Protein AF-A0A7C0YHV3-F1 (afdb_monomer)

Mean predicted aligned error: 10.86 Å

pLDDT: mean 88.53, std 10.16, range [34.72, 97.56]

Solvent-accessible surface area (backbone atoms only — not comparable to full-atom values): 12887 Å² total; per-residue (Å²): 135,84,81,81,89,65,82,79,77,52,73,70,55,52,55,50,52,51,56,50,48,53,54,56,58,72,73,52,84,84,62,67,64,57,54,58,52,48,51,55,52,48,54,53,48,54,51,52,49,52,52,48,52,54,50,54,52,52,50,53,54,50,52,52,50,50,52,55,49,51,56,52,49,51,52,52,50,50,55,50,48,54,54,40,32,54,37,21,24,52,40,33,20,64,57,64,74,37,50,46,36,44,67,41,63,76,33,82,90,43,68,90,80,34,55,77,45,54,36,38,16,55,71,96,55,68,78,40,50,50,87,77,48,54,70,33,58,35,47,51,52,52,50,20,46,54,52,18,44,36,77,77,56,68,50,71,65,47,79,40,75,48,74,58,71,58,43,54,75,73,49,33,47,42,50,30,52,50,50,54,60,51,44,79,77,23,47,75,48,76,47,73,91,51,65,64,48,57,72,62,41,60,62,49,74,49,80,46,67,91,46,96,94,45,81,44,82,45,80,48,72,67,66,79,134

Nearest PDB structures (foldseek):
  5h67-assembly1_B  TM=9.091E-01  e=3.144E-21  Bacillus subtilis subsp. subtilis str. 168
  5h68-assembly1_B  TM=9.563E-01  e=2.087E-17  Geobacillus stearothermophilus 10
  1xew-assembly1_Y  TM=9.449E-01  e=3.136E-15  Pyrococcus furiosus
  5xei-assembly1_A  TM=7.931E-01  e=1.652E-15  Pyrococcus yayanosii CH1
  5xns-assembly1_A  TM=7.468E-01  e=7.743E-16  Pyrococcus furiosus DSM 3638

Structure (mmCIF, N/CA/C/O backbone):
data_AF-A0A7C0YHV3-F1
#
_entry.id   AF-A0A7C0YHV3-F1
#
loop_
_atom_site.group_PDB
_atom_site.id
_atom_site.type_symbol
_atom_site.label_atom_id
_atom_site.label_alt_id
_atom_site.label_comp_id
_atom_site.label_asym_id
_atom_site.label_entity_id
_atom_site.label_seq_id
_atom_site.pdbx_PDB_ins_code
_atom_site.Cartn_x
_atom_site.Cartn_y
_atom_site.Cartn_z
_atom_site.occupancy
_atom_site.B_iso_or_equiv
_atom_site.auth_seq_id
_atom_site.auth_comp_id
_atom_site.auth_asym_id
_atom_site.auth_atom_id
_atom_site.pdbx_PDB_model_num
ATOM 1 N N . ILE A 1 1 ? -71.951 25.668 68.969 1.00 44.03 1 ILE A N 1
ATOM 2 C CA . ILE A 1 1 ? -71.239 25.618 70.263 1.00 44.03 1 ILE A CA 1
ATOM 3 C C . ILE A 1 1 ? -71.476 24.214 70.780 1.00 44.03 1 ILE A C 1
ATOM 5 O O . ILE A 1 1 ? -72.470 23.992 71.453 1.00 44.03 1 ILE A O 1
ATOM 9 N N . ASP A 1 2 ? -70.652 23.264 70.340 1.00 46.22 2 ASP A N 1
ATOM 10 C CA . ASP A 1 2 ? -70.564 21.974 71.022 1.00 46.22 2 ASP A CA 1
ATOM 11 C C . ASP A 1 2 ? -69.625 22.202 72.203 1.00 46.22 2 ASP A C 1
ATOM 13 O O . ASP A 1 2 ? -68.444 22.496 72.016 1.00 46.22 2 ASP A O 1
ATOM 17 N N . GLN A 1 3 ? -70.185 22.198 73.412 1.00 49.81 3 GLN A N 1
ATOM 18 C CA . GLN A 1 3 ? -69.404 22.182 74.642 1.00 49.81 3 GLN A CA 1
ATOM 19 C C . GLN A 1 3 ? -68.726 20.817 74.734 1.00 49.81 3 GLN A C 1
ATOM 21 O O . GLN A 1 3 ? -69.383 19.789 74.879 1.00 49.81 3 GLN A O 1
ATOM 26 N N . PHE A 1 4 ? -67.406 20.822 74.590 1.00 55.84 4 PHE A N 1
ATOM 27 C CA . PHE A 1 4 ? -66.558 19.671 74.847 1.00 55.84 4 PHE A CA 1
ATOM 28 C C . PHE A 1 4 ? -66.524 19.456 76.368 1.00 55.84 4 PHE A C 1
ATOM 30 O O . PHE A 1 4 ? -65.952 20.270 77.085 1.00 55.84 4 PHE A O 1
ATOM 37 N N . ASP A 1 5 ? -67.183 18.404 76.852 1.00 54.91 5 ASP A N 1
ATOM 38 C CA . ASP A 1 5 ? -67.366 18.096 78.283 1.00 54.91 5 ASP A CA 1
ATOM 39 C C . ASP A 1 5 ? -66.343 17.033 78.744 1.00 54.91 5 ASP A C 1
ATOM 41 O O . ASP A 1 5 ? -66.679 15.958 79.243 1.00 54.91 5 ASP A O 1
ATOM 45 N N . GLY A 1 6 ? -65.063 17.288 78.451 1.00 63.22 6 GLY A N 1
ATOM 46 C CA . GLY A 1 6 ? -63.929 16.484 78.920 1.00 63.22 6 GLY A CA 1
ATOM 47 C C . GLY A 1 6 ? -63.332 17.064 80.209 1.00 63.22 6 GLY A C 1
ATOM 48 O O . GLY A 1 6 ? -63.540 18.247 80.475 1.00 63.22 6 GLY A O 1
ATOM 49 N N . PRO A 1 7 ? -62.597 16.271 81.017 1.00 66.31 7 PRO A N 1
ATOM 50 C CA . PRO A 1 7 ? -61.938 16.788 82.217 1.00 66.31 7 PRO A CA 1
ATOM 51 C C . PRO A 1 7 ? -61.029 17.970 81.856 1.00 66.31 7 PRO A C 1
ATOM 53 O O . PRO A 1 7 ? -60.340 17.917 80.834 1.00 66.31 7 PRO A O 1
ATOM 56 N N . GLU A 1 8 ? -61.047 19.029 82.675 1.00 63.97 8 GLU A N 1
ATOM 57 C CA . GLU A 1 8 ? -60.121 20.152 82.506 1.00 63.97 8 GLU A CA 1
ATOM 58 C C . GLU A 1 8 ? -58.684 19.609 82.474 1.00 63.97 8 GLU A C 1
ATOM 60 O O . GLU A 1 8 ? -58.339 18.768 83.314 1.00 63.97 8 GLU A O 1
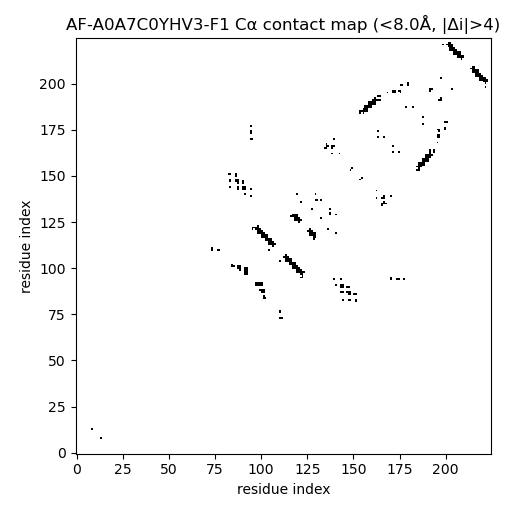ATOM 65 N N . PRO A 1 9 ? -57.864 20.026 81.492 1.00 68.62 9 PRO A N 1
ATOM 66 C CA . PRO A 1 9 ? -56.504 19.531 81.365 1.00 68.62 9 PRO A CA 1
ATOM 67 C C . PRO A 1 9 ? -55.737 19.824 82.654 1.00 68.62 9 PRO A C 1
ATOM 69 O O . PRO A 1 9 ? -55.816 20.921 83.209 1.00 68.62 9 PRO A O 1
ATOM 72 N N . SER A 1 10 ? -55.006 18.827 83.139 1.00 74.19 10 SER A N 1
ATOM 73 C CA . SER A 1 10 ? -54.151 18.978 84.314 1.00 74.19 10 SER A CA 1
ATOM 74 C C . SER A 1 10 ? -53.038 20.000 84.048 1.00 74.19 10 SER A C 1
ATOM 76 O O . SER A 1 10 ? -52.607 20.172 82.907 1.00 74.19 10 SER A O 1
ATOM 78 N N . GLU A 1 11 ? -52.536 20.673 85.090 1.00 74.12 11 GLU A N 1
ATOM 79 C CA . GLU A 1 11 ? -51.454 21.668 84.952 1.00 74.12 11 GLU A CA 1
ATOM 80 C C . GLU A 1 11 ? -50.231 21.101 84.202 1.00 74.12 11 GLU A C 1
ATOM 82 O O . GLU A 1 11 ? -49.654 21.783 83.358 1.00 74.12 11 GLU A O 1
ATOM 87 N N . GLU A 1 12 ? -49.900 19.820 84.409 1.00 77.12 12 GLU A N 1
ATOM 88 C CA . GLU A 1 12 ? -48.815 19.128 83.694 1.00 77.12 12 GLU A CA 1
ATOM 89 C C . GLU A 1 12 ? -49.077 18.951 82.186 1.00 77.12 12 GLU A C 1
ATOM 91 O O . GLU A 1 12 ? -48.138 18.882 81.386 1.00 77.12 12 GLU A O 1
ATOM 96 N N . GLU A 1 13 ? -50.341 18.826 81.772 1.00 78.31 13 GLU A N 1
ATOM 97 C CA . GLU A 1 13 ? -50.720 18.729 80.359 1.00 78.31 13 GLU A CA 1
ATOM 98 C C . GLU A 1 13 ? -50.622 20.091 79.672 1.00 78.31 13 GLU A C 1
ATOM 100 O O . GLU A 1 13 ? -50.170 20.161 78.529 1.00 78.31 13 GLU A O 1
ATOM 105 N N . ILE A 1 14 ? -50.957 21.170 80.384 1.00 80.12 14 ILE A N 1
ATOM 106 C CA . ILE A 1 14 ? -50.819 22.548 79.896 1.00 80.12 14 ILE A CA 1
ATOM 107 C C . ILE A 1 14 ? -49.336 22.889 79.696 1.00 80.12 14 ILE A C 1
ATOM 109 O O . ILE A 1 14 ? -48.949 23.327 78.614 1.00 80.12 14 ILE A O 1
ATOM 113 N N . GLU A 1 15 ? -48.483 22.577 80.676 1.00 82.44 15 GLU A N 1
ATOM 114 C CA . GLU A 1 15 ? -47.032 22.814 80.600 1.00 82.44 15 GLU A CA 1
ATOM 115 C C . GLU A 1 15 ? -46.371 22.015 79.457 1.00 82.44 15 GLU A C 1
ATOM 117 O O . GLU A 1 15 ? -45.484 22.495 78.740 1.00 82.44 15 GLU A O 1
ATOM 122 N N . LYS A 1 16 ? -46.840 20.782 79.214 1.00 82.19 16 LYS A N 1
ATOM 123 C CA . LYS A 1 16 ? -46.407 19.982 78.057 1.00 82.19 16 LYS A CA 1
ATOM 124 C C . LYS A 1 16 ? -46.834 20.604 76.733 1.00 82.19 16 LYS A C 1
ATOM 126 O O . LYS A 1 16 ? -46.032 20.608 75.802 1.00 82.19 16 LYS A O 1
ATOM 131 N N . ILE A 1 17 ? -48.057 21.117 76.629 1.00 83.88 17 ILE A N 1
ATOM 132 C CA . ILE A 1 17 ? -48.552 21.771 75.410 1.00 83.88 17 ILE A CA 1
ATOM 133 C C . ILE A 1 17 ? -47.765 23.052 75.119 1.00 83.88 17 ILE A C 1
ATOM 135 O O . ILE A 1 17 ? -47.403 23.288 73.964 1.00 83.88 17 ILE A O 1
ATOM 139 N N . GLU A 1 18 ? -47.450 23.841 76.147 1.00 84.12 18 GLU A N 1
ATOM 140 C CA . GLU A 1 18 ? -46.635 25.052 76.011 1.00 84.12 18 GLU A CA 1
ATOM 141 C C . GLU A 1 18 ? -45.206 24.712 75.577 1.00 84.12 18 GLU A C 1
ATOM 143 O O . GLU A 1 18 ? -44.741 25.212 74.554 1.00 84.12 18 GLU A O 1
ATOM 148 N N . SER A 1 19 ? -44.544 23.761 76.245 1.00 85.25 19 SER A N 1
ATOM 149 C CA . SER A 1 19 ? -43.182 23.350 75.865 1.00 85.25 19 SER A CA 1
ATOM 150 C C . SER A 1 19 ? -43.096 22.740 74.456 1.00 85.25 19 SER A C 1
ATOM 152 O O . SER A 1 19 ? -42.099 22.920 73.750 1.00 85.25 19 SER A O 1
ATOM 154 N N . LEU A 1 20 ? -44.134 22.018 74.016 1.00 83.81 20 LEU A N 1
ATOM 155 C CA . LEU A 1 20 ? -44.229 21.497 72.652 1.00 83.81 20 LEU A CA 1
ATOM 156 C C . LEU A 1 20 ? -44.494 22.616 71.639 1.00 83.81 20 LEU A C 1
ATOM 158 O O . LEU A 1 20 ? -43.896 22.592 70.563 1.00 83.81 20 LEU A O 1
ATOM 162 N N . SER A 1 21 ? -45.327 23.601 71.982 1.00 82.06 21 SER A N 1
ATOM 163 C CA . SER A 1 21 ? -45.581 24.774 71.137 1.00 82.06 21 SER A CA 1
ATOM 164 C C . SER A 1 21 ? -44.323 25.620 70.956 1.00 82.06 21 SER A C 1
ATOM 166 O O . SER A 1 21 ? -43.987 25.957 69.823 1.00 82.06 21 SER A O 1
ATOM 168 N N . ASP A 1 22 ? -43.566 25.864 72.026 1.00 83.69 22 ASP A N 1
ATOM 169 C CA . ASP A 1 22 ? -42.298 26.596 71.969 1.00 83.69 22 ASP A CA 1
ATOM 170 C C . ASP A 1 22 ? -41.258 25.857 71.119 1.00 83.69 22 ASP A C 1
ATOM 172 O O . ASP A 1 22 ? -40.560 26.462 70.300 1.00 83.69 22 ASP A O 1
ATOM 176 N N . ARG A 1 23 ? -41.181 24.523 71.245 1.00 81.25 23 ARG A N 1
ATOM 177 C CA . ARG A 1 23 ? -40.322 23.696 70.381 1.00 81.25 23 ARG A CA 1
ATOM 178 C C . ARG A 1 23 ? -40.732 23.798 68.916 1.00 81.25 23 ARG A C 1
ATOM 180 O O . ARG A 1 23 ? -39.848 23.945 68.076 1.00 81.25 23 ARG A O 1
ATOM 187 N N . ILE A 1 24 ? -42.028 23.764 68.601 1.00 78.69 24 ILE A N 1
ATOM 188 C CA . ILE A 1 24 ? -42.530 23.955 67.230 1.00 78.69 24 ILE A CA 1
ATOM 189 C C . ILE A 1 24 ? -42.174 25.355 66.718 1.00 78.69 24 ILE A C 1
ATOM 191 O O . ILE A 1 24 ? -41.711 25.497 65.590 1.00 78.69 24 ILE A O 1
ATOM 195 N N . GLN A 1 25 ? -42.313 26.381 67.553 1.00 76.19 25 GLN A N 1
ATOM 196 C CA . GLN A 1 25 ? -42.014 27.759 67.176 1.00 76.19 25 GLN A CA 1
ATOM 197 C C . GLN A 1 25 ? -40.507 27.984 66.951 1.00 76.19 25 GLN A C 1
ATOM 199 O O . GLN A 1 25 ? -40.124 28.724 66.044 1.00 76.19 25 GLN A O 1
ATOM 204 N N . SER A 1 26 ? -39.646 27.284 67.702 1.00 79.31 26 SER A N 1
ATOM 205 C CA . SER A 1 26 ? -38.183 27.322 67.534 1.00 79.31 26 SER A CA 1
ATOM 206 C C . SER A 1 26 ? -37.666 26.718 66.220 1.00 79.31 26 SER A C 1
ATOM 208 O O . SER A 1 26 ? -36.548 27.028 65.815 1.00 79.31 26 SER A O 1
ATOM 210 N N . ILE A 1 27 ? -38.469 25.890 65.536 1.00 76.19 27 ILE A N 1
ATOM 211 C CA . ILE A 1 27 ? -38.130 25.321 64.216 1.00 76.19 27 ILE A CA 1
ATOM 212 C C . ILE A 1 27 ? -38.198 26.403 63.119 1.00 76.19 27 ILE A C 1
ATOM 214 O O . ILE A 1 27 ? -37.570 26.261 62.070 1.00 76.19 27 ILE A O 1
ATOM 218 N N . GLY A 1 28 ? -38.879 27.522 63.388 1.00 69.19 28 GLY A N 1
ATOM 219 C CA . GLY A 1 28 ? -39.064 28.618 62.442 1.00 69.19 28 GLY A CA 1
ATOM 220 C C . GLY A 1 28 ? -40.235 28.381 61.478 1.00 69.19 28 GLY A C 1
ATOM 221 O O . GLY A 1 28 ? -40.837 27.305 61.466 1.00 69.19 28 GLY A O 1
ATOM 222 N N . PRO A 1 29 ? -40.621 29.401 60.690 1.00 67.75 29 PRO A N 1
ATOM 223 C CA . PRO A 1 29 ? -41.730 29.287 59.751 1.00 67.75 29 PRO A CA 1
ATOM 224 C C . PRO A 1 29 ? -41.427 28.229 58.684 1.00 67.75 29 PRO A C 1
ATOM 226 O O . PRO A 1 29 ? -40.338 28.206 58.112 1.00 67.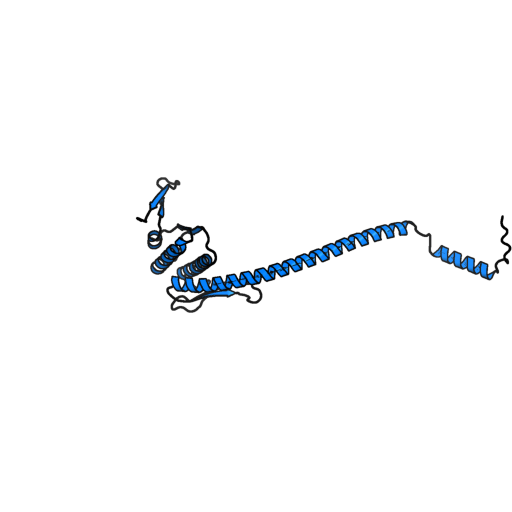75 29 PRO A O 1
ATOM 229 N N . VAL A 1 30 ? -42.408 27.369 58.400 1.00 66.06 30 VAL A N 1
ATOM 230 C CA . VAL A 1 30 ? -42.331 26.407 57.294 1.00 66.06 30 VAL A CA 1
ATOM 231 C C . VAL A 1 30 ? -42.229 27.201 55.996 1.00 66.06 30 VAL A C 1
ATOM 233 O O . VAL A 1 30 ? -43.196 27.842 55.581 1.00 66.06 30 VAL A O 1
ATOM 236 N N . ASN A 1 31 ? -41.050 27.193 55.376 1.00 69.19 31 ASN A N 1
ATOM 237 C CA . ASN A 1 31 ? -40.860 27.840 54.090 1.00 69.19 31 ASN A CA 1
ATOM 238 C C . ASN A 1 31 ? -41.455 26.951 52.992 1.00 69.19 31 ASN A C 1
ATOM 240 O O . ASN A 1 31 ? -40.830 25.993 52.542 1.00 69.19 31 ASN A O 1
ATOM 244 N N . LEU A 1 32 ? -42.691 27.252 52.599 1.00 70.06 32 LEU A N 1
ATOM 245 C CA . LEU A 1 32 ? -43.398 26.511 51.556 1.00 70.06 32 LEU A CA 1
ATOM 246 C C . LEU A 1 32 ? -42.704 26.640 50.186 1.00 70.06 32 LEU A C 1
ATOM 248 O O . LEU A 1 32 ? -42.779 25.695 49.409 1.00 70.06 32 LEU A O 1
ATOM 252 N N . GLU A 1 33 ? -41.941 27.715 49.932 1.00 73.25 33 GLU A N 1
ATOM 253 C CA . GLU A 1 33 ? -41.128 27.860 48.707 1.00 73.25 33 GLU A CA 1
ATOM 254 C C . GLU A 1 33 ? -40.025 26.794 48.617 1.00 73.25 33 GLU A C 1
ATOM 256 O O . GLU A 1 33 ? -39.631 26.398 47.527 1.00 73.25 33 GLU A O 1
ATOM 261 N N . THR A 1 34 ? -39.554 26.258 49.749 1.00 75.00 34 THR A N 1
ATOM 262 C CA . THR A 1 34 ? -38.521 25.208 49.769 1.00 75.00 34 THR A CA 1
ATOM 263 C C . THR A 1 34 ? -39.028 23.875 49.209 1.00 75.00 34 THR A C 1
ATOM 265 O O . THR A 1 34 ? -38.229 23.070 48.730 1.00 75.00 34 THR A O 1
ATOM 268 N N . ILE A 1 35 ? -40.342 23.624 49.245 1.00 81.31 35 ILE A N 1
ATOM 269 C CA . ILE A 1 35 ? -40.940 22.429 48.631 1.00 81.31 35 ILE A CA 1
ATOM 270 C C . ILE A 1 35 ? -40.909 22.569 47.106 1.00 81.31 35 ILE A C 1
ATOM 272 O O . ILE A 1 35 ? -40.428 21.662 46.429 1.00 81.31 35 ILE A O 1
ATOM 276 N N . ASP A 1 36 ? -41.314 23.729 46.585 1.00 82.00 36 ASP A N 1
ATOM 277 C CA . ASP A 1 36 ? -41.282 24.027 45.148 1.00 82.00 36 ASP A CA 1
ATOM 278 C C . ASP A 1 36 ? -39.836 24.047 44.607 1.00 82.00 36 ASP A C 1
ATOM 280 O O . ASP A 1 36 ? -39.545 23.502 43.540 1.00 82.00 36 ASP A O 1
ATOM 284 N N . GLU A 1 37 ? -38.889 24.613 45.367 1.00 83.44 37 GLU A N 1
ATOM 285 C CA . GLU A 1 37 ? -37.457 24.576 45.040 1.00 83.44 37 GLU A CA 1
ATOM 286 C C . GLU A 1 37 ? -36.902 23.146 45.014 1.00 83.44 37 GLU A C 1
ATOM 288 O O . GLU A 1 37 ? -36.108 22.806 44.131 1.00 83.44 37 GLU A O 1
ATOM 293 N N . TYR A 1 38 ? -37.313 22.296 45.963 1.00 89.19 38 TYR A N 1
ATOM 294 C CA . TYR A 1 38 ? -36.919 20.890 45.991 1.00 89.19 38 TYR A CA 1
ATOM 295 C C . TYR A 1 38 ? -37.462 20.132 44.778 1.00 89.19 38 TYR A C 1
ATOM 297 O O . TYR A 1 38 ? -36.709 19.381 44.156 1.00 89.19 38 TYR A O 1
ATOM 305 N N . GLU A 1 39 ? -38.730 2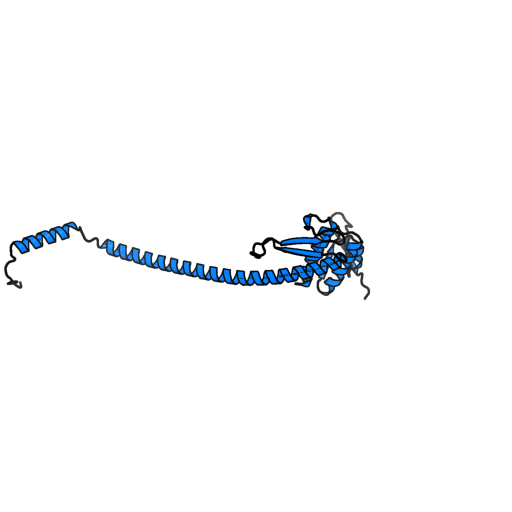0.340 44.415 1.00 88.75 39 GLU A N 1
ATOM 306 C CA . GLU A 1 39 ? -39.328 19.723 43.228 1.00 88.75 39 GLU A CA 1
ATOM 307 C C . GLU A 1 39 ? -38.595 20.149 41.949 1.00 88.75 39 GLU A C 1
ATOM 309 O O . GLU A 1 39 ? -38.173 19.287 41.175 1.00 88.75 39 GLU A O 1
ATOM 314 N N . GLY A 1 40 ? -38.314 21.445 41.776 1.00 89.69 40 GLY A N 1
ATOM 315 C CA . GLY A 1 40 ? -37.555 21.940 40.623 1.00 89.69 40 GLY A CA 1
ATOM 316 C C . GLY A 1 40 ? -36.109 21.424 40.572 1.00 89.69 40 GLY A C 1
ATOM 317 O O . GLY A 1 40 ? -35.589 21.088 39.502 1.00 89.69 40 GLY A O 1
ATOM 318 N N . LEU A 1 41 ? -35.441 21.313 41.726 1.00 93.00 41 LEU A N 1
ATOM 319 C CA . LEU A 1 41 ? -34.098 20.735 41.805 1.00 93.00 41 LEU A CA 1
ATOM 320 C C . LEU A 1 41 ? -34.112 19.237 41.477 1.00 93.00 41 LEU A C 1
ATOM 322 O O . LEU A 1 41 ? -33.214 18.757 40.781 1.00 93.00 41 LEU A O 1
ATOM 326 N N . LYS A 1 42 ? -35.129 18.512 41.951 1.00 95.00 42 LYS A N 1
ATOM 327 C CA . LYS A 1 42 ? -35.321 17.088 41.685 1.00 95.00 42 LYS A CA 1
ATOM 328 C C . LYS A 1 42 ? -35.566 16.829 40.199 1.00 95.00 42 LYS A C 1
ATOM 330 O O . LYS A 1 42 ? -34.878 15.982 39.640 1.00 95.00 42 LYS A O 1
ATOM 335 N N . GLU A 1 43 ? -36.444 17.587 39.541 1.00 94.19 43 GLU A N 1
ATOM 336 C CA . GLU A 1 43 ? -36.666 17.465 38.091 1.00 94.19 43 GLU A CA 1
ATOM 337 C C . GLU A 1 43 ? -35.374 17.694 37.299 1.00 94.19 43 GLU A C 1
ATOM 339 O O . GLU A 1 43 ? -35.026 16.920 36.404 1.00 94.19 43 GLU A O 1
ATOM 344 N N . ARG A 1 44 ? -34.607 18.733 37.656 1.00 95.25 44 ARG A N 1
ATOM 345 C CA . ARG A 1 44 ? -33.320 19.012 37.008 1.00 95.25 44 ARG A CA 1
ATOM 346 C C . ARG A 1 44 ? -32.304 17.896 37.249 1.00 95.25 44 ARG A C 1
ATOM 348 O O . ARG A 1 44 ? -31.542 17.568 36.339 1.00 95.25 44 ARG A O 1
ATOM 355 N N . TYR A 1 45 ? -32.274 17.335 38.455 1.00 96.06 45 TYR A N 1
ATOM 356 C CA . TYR A 1 45 ? -31.416 16.204 38.796 1.00 96.06 45 TYR A CA 1
ATOM 357 C C . TYR A 1 45 ? -31.784 14.958 37.984 1.00 96.06 45 TYR A C 1
ATOM 359 O O . TYR A 1 45 ? -30.900 14.349 37.384 1.00 96.06 45 TYR A O 1
ATOM 367 N N . GLU A 1 46 ? -33.069 14.611 37.907 1.00 96.00 46 GLU A N 1
ATOM 368 C CA . GLU A 1 46 ? -33.561 13.466 37.133 1.00 96.00 46 GLU A CA 1
ATOM 369 C C . GLU A 1 46 ? -33.252 13.631 35.638 1.00 96.00 46 GLU A C 1
ATOM 371 O O . GLU A 1 46 ? -32.726 12.712 35.012 1.00 96.00 46 GLU A O 1
ATOM 376 N N . PHE A 1 47 ? -33.465 14.829 35.083 1.00 95.94 47 PHE A N 1
ATOM 377 C CA . PHE A 1 47 ? -33.127 15.138 33.692 1.00 95.94 47 PHE A CA 1
ATOM 378 C C . PHE A 1 47 ? -31.627 14.994 33.395 1.00 95.94 47 PHE A C 1
ATOM 380 O O . PHE A 1 47 ? -31.245 14.357 32.413 1.00 95.94 47 PHE A O 1
ATOM 387 N N . LEU A 1 48 ? -30.761 15.581 34.231 1.00 96.44 48 LEU A N 1
ATOM 388 C CA . LEU A 1 48 ? -29.310 15.503 34.037 1.00 96.44 48 LEU A CA 1
ATOM 389 C C . LEU A 1 48 ? -28.781 14.079 34.229 1.00 96.44 48 LEU A C 1
ATOM 391 O O . LEU A 1 48 ? -27.877 13.676 33.501 1.00 96.44 48 LEU A O 1
ATOM 395 N N . THR A 1 49 ? -29.352 13.322 35.166 1.00 96.69 49 THR A N 1
ATOM 396 C CA . THR A 1 49 ? -28.994 11.915 35.395 1.00 96.69 49 THR A CA 1
ATOM 397 C C . THR A 1 49 ? -29.358 11.070 34.178 1.00 96.69 49 THR A C 1
ATOM 399 O O . THR A 1 49 ? -28.511 10.333 33.685 1.00 96.69 49 THR A O 1
ATOM 402 N N . ALA A 1 50 ? -30.557 11.251 33.612 1.00 96.50 50 ALA A N 1
ATOM 403 C CA . ALA A 1 50 ? -30.955 10.563 32.386 1.00 96.50 50 ALA A CA 1
ATOM 404 C C . ALA A 1 50 ? -30.025 10.899 31.205 1.00 96.50 50 ALA A C 1
ATOM 406 O O . ALA A 1 50 ? -29.566 10.000 30.503 1.00 96.50 50 ALA A O 1
ATOM 407 N N . GLN A 1 51 ? -29.668 12.178 31.017 1.00 96.25 51 GLN A N 1
ATOM 408 C CA . GLN A 1 51 ? -28.703 12.559 29.976 1.00 96.25 51 GLN A CA 1
ATOM 409 C C . GLN A 1 51 ? -27.314 11.959 30.206 1.00 96.25 51 GLN A C 1
ATOM 411 O O . GLN A 1 51 ? -26.642 11.577 29.248 1.00 96.25 51 GLN A O 1
ATOM 416 N N . GLN A 1 52 ? -26.863 11.897 31.460 1.00 97.38 52 GLN A N 1
ATOM 417 C CA . GLN A 1 52 ? -25.589 11.281 31.801 1.00 97.38 52 GLN A CA 1
ATOM 418 C C . GLN A 1 52 ? -25.601 9.789 31.460 1.00 97.38 52 GLN A C 1
ATOM 420 O O . GLN A 1 52 ? -24.665 9.321 30.818 1.00 97.38 52 GLN A O 1
ATOM 425 N N . GLU A 1 53 ? -26.653 9.066 31.844 1.00 96.88 53 GLU A N 1
ATOM 426 C CA . GLU A 1 53 ? -26.809 7.641 31.542 1.00 96.88 53 GLU A CA 1
ATOM 427 C C . GLU A 1 53 ? -26.831 7.380 30.030 1.00 96.88 53 GLU A C 1
ATOM 429 O O . GLU A 1 53 ? -26.106 6.507 29.548 1.00 96.88 53 GLU A O 1
ATOM 434 N N . ASP A 1 54 ? -27.576 8.184 29.266 1.00 96.88 54 ASP A N 1
ATOM 435 C CA . ASP A 1 54 ? -27.621 8.089 27.803 1.00 96.88 54 ASP A CA 1
ATOM 436 C C . ASP A 1 54 ? -26.246 8.341 27.163 1.00 96.88 54 ASP A C 1
ATOM 438 O O . ASP A 1 54 ? -25.837 7.627 26.238 1.00 96.88 54 ASP A O 1
ATOM 442 N N . LEU A 1 55 ? -25.498 9.332 27.660 1.00 97.00 55 LEU A N 1
ATOM 443 C CA . LEU A 1 55 ? -24.137 9.614 27.199 1.00 97.00 55 LEU A CA 1
ATOM 444 C C . LEU A 1 55 ? -23.180 8.470 27.534 1.00 97.00 55 LEU A C 1
ATOM 446 O O . LEU A 1 55 ? -22.412 8.054 26.668 1.00 97.00 55 LEU A O 1
ATOM 450 N N . THR A 1 56 ? -23.229 7.941 28.758 1.00 96.81 56 THR A N 1
ATOM 451 C CA . THR A 1 56 ? -22.390 6.811 29.176 1.00 96.81 56 THR A CA 1
ATOM 452 C C . THR A 1 56 ? -22.666 5.586 28.314 1.00 96.81 56 THR A C 1
ATOM 454 O O . THR A 1 56 ? -21.729 4.994 27.783 1.00 96.81 56 THR A O 1
ATOM 457 N N . LYS A 1 57 ? -23.939 5.268 28.071 1.00 97.00 57 LYS A N 1
ATOM 458 C CA . LYS A 1 57 ? -24.325 4.168 27.186 1.00 97.00 57 LYS A CA 1
ATOM 459 C C . LYS A 1 57 ? -23.837 4.382 25.750 1.00 97.00 57 LYS A C 1
ATOM 461 O O . LYS A 1 57 ? -23.298 3.466 25.135 1.00 97.00 57 LYS A O 1
ATOM 466 N N . SER A 1 58 ? -23.962 5.600 25.226 1.00 97.56 58 SER A N 1
ATOM 467 C CA . SER A 1 58 ? -23.475 5.939 23.882 1.00 97.56 58 SER A CA 1
ATOM 468 C C . SER A 1 58 ? -21.954 5.779 23.762 1.00 97.56 58 SER A C 1
ATOM 470 O O . SER A 1 58 ? -21.458 5.318 22.734 1.00 97.56 58 SER A O 1
ATOM 472 N N . ILE A 1 59 ? -21.200 6.134 24.809 1.00 97.38 59 ILE A N 1
ATOM 473 C CA . ILE A 1 59 ? -19.746 5.926 24.865 1.00 97.38 59 ILE A CA 1
ATOM 474 C C . ILE A 1 59 ? -19.422 4.430 24.818 1.00 97.38 59 ILE A C 1
ATOM 476 O O . ILE A 1 59 ? -18.593 4.022 24.007 1.00 97.38 59 ILE A O 1
ATOM 480 N N . GLU A 1 60 ? -20.100 3.609 25.621 1.00 97.12 60 GLU A N 1
ATOM 481 C CA . GLU A 1 60 ? -19.890 2.155 25.643 1.00 97.12 60 GLU A CA 1
ATOM 482 C C . GLU A 1 60 ? -20.166 1.507 24.276 1.00 97.12 60 GLU A C 1
ATOM 484 O O . GLU A 1 60 ? -19.368 0.693 23.795 1.00 97.12 60 GLU A O 1
ATOM 489 N N . GLU A 1 61 ? -21.253 1.910 23.610 1.00 97.00 61 GLU A N 1
ATOM 490 C CA . GLU A 1 61 ? -21.604 1.441 22.264 1.00 97.00 61 GLU A CA 1
ATOM 491 C C . GLU A 1 61 ? -20.536 1.834 21.226 1.00 97.00 61 GLU A C 1
ATOM 493 O O . GLU A 1 61 ? -20.127 1.013 20.394 1.00 97.00 61 GLU A O 1
ATOM 498 N N . LEU A 1 62 ? -20.030 3.071 21.288 1.00 97.31 62 LEU A N 1
ATOM 499 C CA . LEU A 1 62 ? -18.947 3.536 20.418 1.00 97.31 62 LEU A CA 1
ATOM 500 C C . LEU A 1 62 ? -17.641 2.775 20.678 1.00 97.31 62 LEU A C 1
ATOM 502 O O . LEU A 1 62 ? -16.965 2.377 19.728 1.00 97.31 62 LEU A O 1
ATOM 506 N N . GLU A 1 63 ? -17.291 2.517 21.937 1.00 97.25 63 GLU A N 1
ATOM 507 C CA . GLU A 1 63 ? -16.108 1.732 22.298 1.00 97.25 63 GLU A CA 1
ATOM 508 C C . GLU A 1 63 ? -16.207 0.279 21.814 1.00 97.25 63 GLU A C 1
ATOM 510 O O . GLU A 1 63 ? -15.220 -0.304 21.351 1.00 97.25 63 GLU A O 1
ATOM 515 N N . GLU A 1 64 ? -17.389 -0.337 21.877 1.00 96.75 64 GLU A N 1
ATOM 516 C CA . GLU A 1 64 ? -17.620 -1.661 21.295 1.00 96.75 64 GLU A CA 1
ATOM 517 C C . GLU A 1 64 ? -17.468 -1.650 19.766 1.00 96.75 64 GLU A C 1
ATOM 519 O O . GLU A 1 64 ? -16.770 -2.504 19.203 1.00 96.75 64 GLU A O 1
ATOM 524 N N . ALA A 1 65 ? -18.037 -0.648 19.090 1.00 97.00 65 ALA A N 1
ATOM 525 C CA . ALA A 1 65 ? -17.886 -0.482 17.649 1.00 97.00 65 ALA A CA 1
ATOM 526 C C . ALA A 1 65 ? -16.409 -0.318 17.249 1.00 97.00 65 ALA A C 1
ATOM 528 O O . ALA A 1 65 ? -15.934 -1.010 16.341 1.00 97.00 65 ALA A O 1
ATOM 529 N N . ILE A 1 66 ? -15.655 0.521 17.969 1.00 95.25 66 ILE A N 1
ATOM 530 C CA . ILE A 1 66 ? -14.213 0.718 17.763 1.00 95.25 66 ILE A CA 1
ATOM 531 C C . ILE A 1 66 ? -13.458 -0.601 17.951 1.00 95.25 66 ILE A C 1
ATOM 533 O O . ILE A 1 66 ? -12.644 -0.967 17.100 1.00 95.25 66 ILE A O 1
ATOM 537 N N . ARG A 1 67 ? -13.751 -1.367 19.011 1.00 94.62 67 ARG A N 1
ATOM 538 C CA . ARG A 1 67 ? -13.120 -2.679 19.250 1.00 94.62 67 ARG A CA 1
ATOM 539 C C . ARG A 1 67 ? -13.356 -3.644 18.088 1.00 94.62 67 ARG A C 1
ATOM 541 O O . ARG A 1 67 ? -12.412 -4.287 17.619 1.00 94.62 67 ARG A O 1
ATOM 548 N N . LYS A 1 68 ? -14.584 -3.710 17.573 1.00 95.19 68 LYS A N 1
ATOM 549 C CA . LYS A 1 68 ? -14.947 -4.578 16.442 1.00 95.19 68 LYS A CA 1
ATOM 550 C C . LYS A 1 68 ? -14.262 -4.160 15.136 1.00 95.19 68 LYS A C 1
ATOM 552 O O . LYS A 1 68 ? -13.780 -5.020 14.387 1.00 95.19 68 LYS A O 1
ATOM 557 N N . ILE A 1 69 ? -14.188 -2.854 14.874 1.00 94.31 69 ILE A N 1
ATOM 558 C CA . ILE A 1 69 ? -13.467 -2.297 13.723 1.00 94.31 69 ILE A CA 1
ATOM 559 C C . ILE A 1 69 ? -11.983 -2.643 13.835 1.00 94.31 69 ILE A C 1
ATOM 561 O O . ILE A 1 69 ? -11.437 -3.244 12.913 1.00 94.31 69 ILE A O 1
ATOM 565 N N . ASN A 1 70 ? -11.354 -2.374 14.980 1.00 92.88 70 ASN A N 1
ATOM 566 C CA . ASN A 1 70 ? -9.936 -2.648 15.206 1.00 92.88 70 ASN A CA 1
ATOM 567 C C . ASN A 1 70 ? -9.594 -4.127 15.021 1.00 92.88 70 ASN A C 1
ATOM 569 O O . ASN A 1 70 ? -8.613 -4.448 14.352 1.00 92.88 70 ASN A O 1
ATOM 573 N N . MET A 1 71 ? -10.419 -5.042 15.537 1.00 92.25 71 MET A N 1
ATOM 574 C CA . MET A 1 71 ? -10.227 -6.480 15.332 1.00 92.25 71 MET A CA 1
ATOM 575 C C . MET A 1 71 ? -10.266 -6.857 13.843 1.00 92.25 71 MET A C 1
ATOM 577 O O . MET A 1 71 ? -9.408 -7.598 13.356 1.00 92.25 71 MET A O 1
ATOM 581 N N . THR A 1 72 ? -11.237 -6.320 13.100 1.00 94.06 72 THR A N 1
ATOM 582 C CA . THR A 1 72 ? -11.392 -6.603 11.666 1.00 94.06 72 THR A CA 1
ATOM 583 C C . THR A 1 72 ? -10.241 -6.014 10.850 1.00 94.06 72 THR A C 1
ATOM 585 O O . THR A 1 72 ? -9.698 -6.692 9.973 1.00 94.06 72 THR A O 1
ATOM 588 N N . THR A 1 73 ? -9.845 -4.777 11.154 1.00 93.94 73 THR A N 1
ATOM 589 C CA . THR A 1 73 ? -8.736 -4.076 10.503 1.00 93.94 73 THR A CA 1
ATOM 590 C C . THR A 1 73 ? -7.417 -4.792 10.755 1.00 93.94 73 THR A C 1
ATOM 592 O O . THR A 1 73 ? -6.704 -5.061 9.795 1.00 93.94 73 THR A O 1
ATOM 595 N N . ARG A 1 74 ? -7.125 -5.201 12.000 1.00 92.06 74 ARG A N 1
ATOM 596 C CA . ARG A 1 74 ? -5.908 -5.962 12.343 1.00 92.06 74 ARG A CA 1
ATOM 597 C C . ARG A 1 74 ? -5.776 -7.233 11.516 1.00 92.06 74 ARG A C 1
ATOM 599 O O . ARG A 1 74 ? -4.709 -7.490 10.967 1.00 92.06 74 ARG A O 1
ATOM 606 N N . ARG A 1 75 ? -6.863 -8.002 11.389 1.00 92.12 75 ARG A N 1
ATOM 607 C CA . ARG A 1 75 ? -6.868 -9.220 10.568 1.00 92.12 75 ARG A CA 1
ATOM 608 C C . ARG A 1 75 ? -6.570 -8.901 9.103 1.00 92.12 75 ARG A C 1
ATOM 610 O O . ARG A 1 75 ? -5.643 -9.465 8.540 1.00 92.12 75 ARG A O 1
ATOM 617 N N . ARG A 1 76 ? -7.306 -7.954 8.510 1.00 92.56 76 ARG A N 1
ATOM 618 C CA . ARG A 1 76 ? -7.126 -7.581 7.096 1.00 92.56 76 ARG A CA 1
ATOM 619 C C . ARG A 1 76 ? -5.733 -7.031 6.800 1.00 92.56 76 ARG A C 1
ATOM 621 O O . ARG A 1 76 ? -5.178 -7.346 5.755 1.00 92.56 76 ARG A O 1
ATOM 628 N N . LEU A 1 77 ? -5.185 -6.216 7.699 1.00 91.50 77 LEU A N 1
ATOM 629 C CA . LEU A 1 77 ? -3.849 -5.645 7.553 1.00 91.50 77 LEU A CA 1
ATOM 630 C C . LEU A 1 77 ? -2.795 -6.752 7.628 1.00 91.50 77 LEU A C 1
ATOM 632 O O . LEU A 1 77 ? -1.921 -6.798 6.773 1.00 91.50 77 LEU A O 1
ATOM 636 N N . LYS A 1 78 ? -2.926 -7.692 8.572 1.00 91.81 78 LYS A N 1
ATOM 637 C CA . LYS A 1 78 ? -2.034 -8.853 8.667 1.00 91.81 78 LYS A CA 1
ATOM 638 C C . LYS A 1 78 ? -2.053 -9.694 7.389 1.00 91.81 78 LYS A C 1
ATOM 640 O O . LYS A 1 78 ? -0.993 -9.969 6.841 1.00 91.81 78 LYS A O 1
ATOM 645 N N . ASP A 1 79 ? -3.239 -10.034 6.886 1.00 92.56 79 ASP A N 1
ATOM 646 C CA . ASP A 1 79 ? -3.384 -10.834 5.663 1.00 92.56 79 ASP A CA 1
ATOM 647 C C . ASP A 1 79 ? -2.774 -10.113 4.444 1.00 92.56 79 ASP A C 1
ATOM 649 O O . ASP A 1 79 ? -2.042 -10.713 3.651 1.00 92.56 79 ASP A O 1
ATOM 653 N N . ALA A 1 80 ? -3.029 -8.805 4.317 1.00 92.31 80 ALA A N 1
ATOM 654 C CA . ALA A 1 80 ? -2.468 -7.978 3.253 1.00 92.31 80 ALA A CA 1
ATOM 655 C C . ALA A 1 80 ? -0.943 -7.839 3.369 1.00 92.31 80 ALA A C 1
ATOM 657 O O . ALA A 1 80 ? 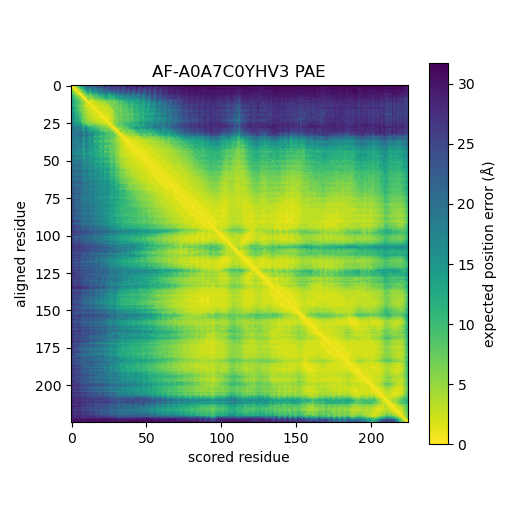-0.251 -7.917 2.359 1.00 92.31 80 ALA A O 1
ATOM 658 N N . PHE A 1 81 ? -0.416 -7.671 4.584 1.00 93.81 81 PHE A N 1
ATOM 659 C CA . PHE A 1 81 ? 1.016 -7.565 4.850 1.00 93.81 81 PHE A CA 1
ATOM 660 C C . PHE A 1 81 ? 1.747 -8.860 4.496 1.00 93.81 81 PHE A C 1
ATOM 662 O O . PHE A 1 81 ? 2.753 -8.813 3.796 1.00 93.81 81 PHE A O 1
ATOM 669 N N . THR A 1 82 ? 1.227 -10.015 4.923 1.00 93.31 82 THR A N 1
ATOM 670 C CA . THR A 1 82 ? 1.806 -11.321 4.579 1.00 93.31 82 THR A CA 1
ATOM 671 C C . THR A 1 82 ? 1.810 -11.531 3.068 1.00 93.31 82 THR A C 1
ATOM 673 O O . THR A 1 82 ? 2.858 -11.836 2.504 1.00 93.31 82 THR A O 1
ATOM 676 N N . SER A 1 83 ? 0.682 -11.260 2.405 1.00 95.00 83 SER A N 1
ATOM 677 C CA . SER A 1 83 ? 0.575 -11.380 0.945 1.00 95.00 83 SER A CA 1
ATOM 678 C C . SER A 1 83 ? 1.556 -10.448 0.221 1.00 95.00 83 SER A C 1
ATOM 680 O O . SER A 1 83 ? 2.219 -10.858 -0.730 1.00 95.00 83 SER A O 1
ATOM 682 N N . LEU A 1 84 ? 1.677 -9.194 0.678 1.00 95.81 84 LEU A N 1
ATOM 683 C CA . LEU A 1 84 ? 2.607 -8.211 0.117 1.00 95.81 84 LEU A CA 1
ATOM 684 C C . LEU A 1 84 ? 4.057 -8.633 0.310 1.00 95.81 84 LEU A C 1
ATOM 686 O O . LEU A 1 84 ? 4.837 -8.513 -0.625 1.00 95.81 84 LEU A O 1
ATOM 690 N N . ASN A 1 85 ? 4.409 -9.150 1.484 1.00 95.81 85 ASN A N 1
ATOM 691 C CA . ASN A 1 85 ? 5.761 -9.597 1.785 1.00 95.81 85 ASN A CA 1
ATOM 692 C C . ASN A 1 85 ? 6.187 -10.786 0.904 1.00 95.81 85 ASN A C 1
ATOM 694 O O . ASN A 1 85 ? 7.303 -10.800 0.388 1.00 95.81 85 ASN A O 1
ATOM 698 N N . GLU A 1 86 ? 5.288 -11.749 0.683 1.00 95.31 86 GLU A N 1
ATOM 699 C CA . GLU A 1 86 ? 5.530 -12.892 -0.208 1.00 95.31 86 GLU A CA 1
ATOM 700 C C . GLU A 1 86 ? 5.757 -12.433 -1.654 1.00 95.31 86 GLU A C 1
ATOM 702 O O . GLU A 1 86 ? 6.804 -12.722 -2.237 1.00 95.31 86 GLU A O 1
ATOM 707 N N . ARG A 1 87 ? 4.833 -11.632 -2.203 1.00 95.25 87 ARG A N 1
ATOM 708 C CA . ARG A 1 87 ? 4.958 -11.097 -3.569 1.00 95.25 87 ARG A CA 1
ATOM 709 C C . ARG A 1 87 ? 6.161 -10.184 -3.736 1.00 95.25 87 ARG A C 1
ATOM 711 O O . ARG A 1 87 ? 6.799 -10.201 -4.782 1.00 95.25 87 ARG A O 1
ATOM 718 N N . PHE A 1 88 ? 6.488 -9.401 -2.716 1.00 96.62 88 PHE A N 1
ATOM 719 C CA . PHE A 1 88 ? 7.659 -8.537 -2.730 1.00 96.62 88 PHE A CA 1
ATOM 720 C C . PHE A 1 88 ? 8.950 -9.345 -2.837 1.00 96.62 88 PHE A C 1
ATOM 722 O O . PHE A 1 88 ? 9.799 -9.008 -3.656 1.00 96.62 88 PHE A O 1
ATOM 729 N N . SER A 1 89 ? 9.076 -10.431 -2.072 1.00 95.56 89 SER A N 1
ATOM 730 C CA . SER A 1 89 ? 10.236 -11.323 -2.140 1.00 95.56 89 SER A CA 1
ATOM 731 C C . SER A 1 89 ? 10.384 -11.974 -3.523 1.00 95.56 89 SER A C 1
ATOM 733 O O . SER A 1 89 ? 11.493 -12.014 -4.057 1.00 95.56 89 SER A O 1
ATOM 735 N N . GLU A 1 90 ? 9.279 -12.429 -4.126 1.00 93.94 90 GLU A N 1
ATOM 736 C CA . GLU A 1 90 ? 9.254 -13.003 -5.484 1.00 93.94 90 GLU A CA 1
ATOM 737 C C . GLU A 1 90 ? 9.693 -11.978 -6.541 1.00 93.94 90 GLU A C 1
ATOM 739 O O . GLU A 1 90 ? 10.696 -12.179 -7.225 1.00 93.94 90 GLU A O 1
ATOM 744 N N . VAL A 1 91 ? 9.012 -10.829 -6.608 1.00 94.44 91 VAL A N 1
ATOM 745 C CA . VAL A 1 91 ? 9.294 -9.776 -7.598 1.00 94.44 91 VAL A CA 1
ATOM 746 C C . VAL A 1 91 ? 10.702 -9.202 -7.428 1.00 94.44 91 VAL A C 1
ATOM 748 O O . VAL A 1 91 ? 11.361 -8.847 -8.408 1.00 94.44 91 VAL A O 1
ATOM 751 N N . PHE A 1 92 ? 11.189 -9.099 -6.190 1.00 95.56 92 PHE A N 1
ATOM 752 C CA . PHE A 1 92 ? 12.561 -8.684 -5.925 1.00 95.56 92 PHE A CA 1
ATOM 753 C C . PHE A 1 92 ? 13.561 -9.683 -6.512 1.00 95.56 92 PHE A C 1
ATOM 755 O O . PHE A 1 92 ? 14.497 -9.273 -7.198 1.00 95.56 92 PHE A O 1
ATOM 762 N N . ALA A 1 93 ? 13.365 -10.982 -6.269 1.00 93.50 93 ALA A N 1
ATOM 763 C CA . ALA A 1 93 ? 14.245 -12.014 -6.802 1.00 93.50 93 ALA A CA 1
ATOM 764 C C . ALA A 1 93 ? 14.256 -12.011 -8.339 1.00 93.50 93 ALA A C 1
ATOM 766 O O . ALA A 1 93 ? 15.330 -12.123 -8.930 1.00 93.50 93 ALA A O 1
ATOM 767 N N . ASP A 1 94 ? 13.109 -11.799 -8.982 1.00 91.25 94 ASP A N 1
ATOM 768 C CA . ASP A 1 94 ? 13.012 -11.735 -10.443 1.00 91.25 94 ASP A CA 1
ATOM 769 C C . ASP A 1 94 ? 13.752 -10.514 -11.016 1.00 91.25 94 ASP A C 1
ATOM 771 O O . ASP A 1 94 ? 14.580 -10.646 -11.922 1.00 91.25 94 ASP A O 1
ATOM 775 N N . LEU A 1 95 ? 13.542 -9.324 -10.440 1.00 91.62 95 LEU A N 1
ATOM 776 C CA . LEU A 1 95 ? 14.193 -8.089 -10.899 1.00 91.62 95 LEU A CA 1
ATOM 777 C C . LEU A 1 95 ? 15.700 -8.064 -10.617 1.00 91.62 95 LEU A C 1
ATOM 779 O O . LEU A 1 95 ? 16.474 -7.558 -11.429 1.00 91.62 95 LEU A O 1
ATOM 783 N N . PHE A 1 96 ? 16.162 -8.628 -9.503 1.00 90.62 96 PHE A N 1
ATOM 784 C CA . PHE A 1 96 ? 17.594 -8.685 -9.202 1.00 90.62 96 PHE A CA 1
ATOM 785 C C . PHE A 1 96 ? 18.290 -9.904 -9.829 1.00 90.62 96 PHE A C 1
ATOM 787 O O . PHE A 1 96 ? 19.516 -9.901 -9.959 1.00 90.62 96 PHE A O 1
ATOM 794 N N . GLY A 1 97 ? 17.547 -10.906 -10.314 1.00 87.38 97 GLY A N 1
ATOM 795 C CA . GLY A 1 97 ? 18.100 -12.189 -10.768 1.00 87.38 97 GLY A CA 1
ATOM 796 C C . GLY A 1 97 ? 18.610 -13.051 -9.605 1.00 87.38 97 GLY A C 1
ATOM 797 O O . GLY A 1 97 ? 19.614 -13.751 -9.733 1.00 87.38 97 GLY A O 1
ATOM 798 N N . GLY A 1 98 ? 17.963 -12.935 -8.446 1.00 88.69 98 GLY A N 1
ATOM 799 C CA . GLY A 1 98 ? 18.321 -13.559 -7.178 1.00 88.69 98 GLY A CA 1
ATOM 800 C C . GLY A 1 98 ? 18.263 -12.574 -6.009 1.00 88.69 98 GLY A C 1
ATOM 801 O O . GLY A 1 98 ? 17.789 -11.449 -6.132 1.00 88.69 98 GLY A O 1
ATOM 802 N N . GLY A 1 99 ? 18.792 -12.984 -4.857 1.00 91.81 99 GLY A N 1
ATOM 803 C CA . GLY A 1 99 ? 18.703 -12.192 -3.629 1.00 91.81 99 GLY A CA 1
ATOM 804 C C . GLY A 1 99 ? 17.397 -12.428 -2.870 1.00 91.81 99 GLY A C 1
ATOM 805 O O . GLY A 1 99 ? 16.648 -13.356 -3.173 1.00 91.81 99 GLY A O 1
ATOM 806 N N . LYS A 1 100 ? 17.174 -11.640 -1.816 1.00 93.44 100 LYS A N 1
ATOM 807 C CA . LYS A 1 100 ? 15.993 -11.732 -0.946 1.00 93.44 100 LYS A CA 1
ATOM 808 C C . LYS A 1 100 ? 15.605 -10.351 -0.453 1.00 93.44 100 LYS A C 1
ATOM 810 O O . LYS A 1 100 ? 16.486 -9.575 -0.099 1.00 93.44 100 LYS A O 1
ATOM 815 N N . ALA A 1 101 ? 14.318 -10.073 -0.341 1.00 95.38 101 ALA A N 1
ATOM 816 C CA . ALA A 1 101 ? 13.836 -8.887 0.349 1.00 95.38 101 ALA A CA 1
ATOM 817 C C . ALA A 1 101 ? 12.615 -9.236 1.194 1.00 95.38 101 ALA A C 1
ATOM 819 O O . ALA A 1 101 ? 11.890 -10.180 0.888 1.00 95.38 101 ALA A O 1
ATOM 820 N N . SER A 1 102 ? 12.425 -8.502 2.284 1.00 95.19 102 SER A N 1
ATOM 821 C CA . SER A 1 102 ? 11.288 -8.698 3.173 1.00 95.19 102 SER A CA 1
ATOM 822 C C . SER A 1 102 ? 10.891 -7.403 3.866 1.00 95.19 102 SER A C 1
ATOM 824 O O . SER A 1 102 ? 11.714 -6.517 4.106 1.00 95.19 102 SER A O 1
ATOM 826 N N . LEU A 1 103 ? 9.618 -7.329 4.221 1.00 95.00 103 LEU A N 1
ATOM 827 C CA . LEU A 1 103 ? 9.035 -6.308 5.073 1.00 95.00 103 LEU A CA 1
ATOM 828 C C . LEU A 1 103 ? 9.069 -6.792 6.524 1.00 95.00 103 LEU A C 1
ATOM 830 O O . LEU A 1 103 ? 8.708 -7.935 6.809 1.00 95.00 103 LEU A O 1
ATOM 834 N N . ILE A 1 104 ? 9.485 -5.922 7.438 1.00 92.75 104 ILE A N 1
ATOM 835 C CA . ILE A 1 104 ? 9.531 -6.187 8.880 1.00 92.75 104 ILE A CA 1
ATOM 836 C C . ILE A 1 104 ? 8.651 -5.156 9.586 1.00 92.75 104 ILE A C 1
ATOM 838 O O . ILE A 1 104 ? 8.741 -3.963 9.303 1.00 92.75 104 ILE A O 1
ATOM 842 N N . LEU A 1 105 ? 7.791 -5.610 10.497 1.00 92.56 105 LEU A N 1
ATOM 843 C CA . LEU A 1 105 ? 7.028 -4.721 11.373 1.00 92.56 105 LEU A CA 1
ATOM 844 C C . LEU A 1 105 ? 7.918 -4.276 12.534 1.00 92.56 105 LEU A C 1
ATOM 846 O O . LEU A 1 105 ? 8.572 -5.108 13.159 1.00 92.56 105 LEU A O 1
ATOM 850 N N . THR A 1 106 ? 7.928 -2.981 12.842 1.00 91.06 106 THR A N 1
ATOM 851 C CA . THR A 1 106 ? 8.661 -2.460 14.008 1.00 91.06 106 THR A CA 1
ATOM 852 C C . THR A 1 106 ? 8.072 -2.960 15.330 1.00 91.06 106 THR A C 1
ATOM 854 O O . THR A 1 106 ? 8.806 -3.126 16.299 1.00 91.06 106 THR A O 1
ATOM 857 N N . ASP A 1 107 ? 6.757 -3.202 15.370 1.00 88.25 107 ASP A N 1
ATOM 858 C CA . ASP A 1 107 ? 6.044 -3.789 16.505 1.00 88.25 107 ASP A CA 1
ATOM 859 C C . ASP A 1 107 ? 5.015 -4.829 16.024 1.00 88.25 107 ASP A C 1
ATOM 861 O O . ASP A 1 107 ? 3.929 -4.506 15.538 1.00 88.25 107 ASP A O 1
ATOM 865 N N . GLU A 1 108 ? 5.345 -6.111 16.187 1.00 80.56 108 GLU A N 1
ATOM 866 C CA . GLU A 1 108 ? 4.457 -7.222 15.826 1.00 80.56 108 GLU A CA 1
ATOM 867 C C . GLU A 1 108 ? 3.191 -7.302 16.698 1.00 80.56 108 GLU A C 1
ATOM 869 O O . GLU A 1 108 ? 2.184 -7.878 16.274 1.00 80.56 108 GLU A O 1
ATOM 874 N N . GLN A 1 109 ? 3.215 -6.739 17.912 1.00 79.50 109 GLN A N 1
ATOM 875 C CA . GLN A 1 109 ? 2.088 -6.790 18.845 1.00 79.50 109 GLN A CA 1
ATOM 876 C C . GLN A 1 109 ? 1.039 -5.721 18.524 1.00 79.50 109 GLN A C 1
ATOM 878 O O . GLN A 1 109 ? -0.156 -5.938 18.760 1.00 79.50 109 GLN A O 1
ATOM 883 N N . ASN A 1 110 ? 1.458 -4.600 17.931 1.00 84.94 110 ASN A N 1
ATOM 884 C CA . ASN A 1 110 ? 0.581 -3.489 17.579 1.00 84.94 110 ASN A CA 1
ATOM 885 C C . ASN A 1 110 ? 0.659 -3.105 16.095 1.00 84.94 110 ASN A C 1
ATOM 887 O O . ASN A 1 110 ? 1.051 -2.004 15.720 1.00 84.94 110 ASN A O 1
ATOM 891 N N . ILE A 1 111 ? 0.178 -4.002 15.232 1.00 86.56 111 ILE A N 1
ATOM 892 C CA . ILE A 1 111 ? 0.189 -3.814 13.772 1.00 86.56 111 ILE A CA 1
ATOM 893 C C . ILE A 1 111 ? -0.528 -2.541 13.273 1.00 86.56 111 ILE A C 1
ATOM 895 O O . ILE A 1 111 ? -0.264 -2.100 12.162 1.00 86.56 111 ILE A O 1
ATOM 899 N N . LEU A 1 112 ? -1.452 -1.960 14.052 1.00 86.44 112 LEU A N 1
ATOM 900 C CA . LEU A 1 112 ? -2.169 -0.739 13.648 1.00 86.44 112 LEU A CA 1
ATOM 901 C C . LEU A 1 112 ? -1.315 0.525 13.797 1.00 86.44 112 LEU A C 1
ATOM 903 O O . LEU A 1 112 ? -1.556 1.495 13.086 1.00 86.44 112 LEU A O 1
ATOM 907 N N . GLU A 1 113 ? -0.349 0.509 14.714 1.00 87.62 113 GLU A N 1
ATOM 908 C CA . GLU A 1 113 ? 0.527 1.649 15.015 1.00 87.62 113 GLU A CA 1
ATOM 909 C C . GLU A 1 113 ? 1.988 1.378 14.621 1.00 87.62 113 GLU A C 1
ATOM 911 O O . GLU A 1 113 ? 2.819 2.283 14.641 1.00 87.62 113 GLU A O 1
ATOM 916 N N . SER A 1 114 ? 2.307 0.140 14.236 1.00 90.75 114 SER A N 1
ATOM 917 C CA . SER A 1 114 ? 3.638 -0.265 13.795 1.00 90.75 114 SER A CA 1
ATOM 918 C C . SER A 1 114 ? 4.038 0.407 12.482 1.00 90.75 114 SER A C 1
ATOM 920 O O . SER A 1 114 ? 3.272 0.459 11.519 1.00 90.75 114 SER A O 1
ATOM 922 N N . GLY A 1 115 ? 5.303 0.817 12.404 1.00 90.88 115 GLY A N 1
ATOM 923 C CA . GLY A 1 115 ? 5.968 1.110 11.143 1.00 90.88 115 GLY A CA 1
ATOM 924 C C . GLY A 1 115 ? 6.299 -0.164 10.361 1.00 90.88 115 GLY A C 1
ATOM 925 O O . GLY A 1 115 ? 6.213 -1.284 10.879 1.00 90.88 115 GLY A O 1
ATOM 926 N N . ILE A 1 116 ? 6.700 0.025 9.103 1.00 92.44 116 ILE A N 1
ATOM 927 C CA . ILE A 1 116 ? 7.197 -1.032 8.218 1.00 92.44 116 ILE A CA 1
ATOM 928 C C . ILE A 1 116 ? 8.624 -0.675 7.811 1.00 92.44 116 ILE A C 1
ATOM 930 O O . ILE A 1 116 ? 8.863 0.377 7.217 1.00 92.44 116 ILE A O 1
ATOM 934 N N . GLU A 1 117 ? 9.561 -1.569 8.097 1.00 92.88 117 GLU A N 1
ATOM 935 C CA . GLU A 1 117 ? 10.930 -1.497 7.606 1.00 92.88 117 GLU A CA 1
ATOM 936 C C . GLU A 1 117 ? 11.120 -2.402 6.392 1.00 92.88 117 GLU A C 1
ATOM 938 O O . GLU A 1 117 ? 10.637 -3.534 6.346 1.00 92.88 117 GLU A O 1
ATOM 943 N N . ILE A 1 118 ? 11.866 -1.901 5.409 1.00 95.50 118 ILE A N 1
ATOM 944 C CA . ILE A 1 118 ? 12.231 -2.657 4.213 1.00 95.50 118 ILE A CA 1
ATOM 945 C C . ILE A 1 118 ? 13.677 -3.110 4.372 1.00 95.50 118 ILE A C 1
ATOM 947 O O . ILE A 1 118 ? 14.599 -2.285 4.434 1.00 95.50 118 ILE A O 1
ATOM 951 N N . VAL A 1 119 ? 13.875 -4.426 4.395 1.00 95.19 119 VAL A N 1
ATOM 952 C CA . VAL A 1 119 ? 15.202 -5.037 4.349 1.00 95.19 119 VAL A CA 1
ATOM 953 C C . VAL A 1 119 ? 15.384 -5.776 3.035 1.00 95.19 119 VAL A C 1
ATOM 955 O O . VAL A 1 119 ? 14.484 -6.464 2.553 1.00 95.19 119 VAL A O 1
ATOM 958 N N . ALA A 1 120 ? 16.564 -5.632 2.449 1.00 95.00 120 ALA A N 1
ATOM 959 C CA . ALA A 1 120 ? 16.895 -6.272 1.191 1.00 95.00 120 ALA A CA 1
ATOM 960 C C . ALA A 1 120 ? 18.323 -6.811 1.210 1.00 95.00 120 ALA A C 1
ATOM 962 O O . ALA A 1 120 ? 19.227 -6.288 1.865 1.00 95.00 120 ALA A O 1
ATOM 963 N N . GLN A 1 121 ? 18.507 -7.888 0.465 1.00 94.12 121 GLN A N 1
ATOM 964 C CA . GLN A 1 121 ? 19.755 -8.579 0.234 1.00 94.12 121 GLN A CA 1
ATOM 965 C C . GLN A 1 121 ? 19.903 -8.789 -1.278 1.00 94.12 121 GLN A C 1
ATOM 967 O O . GLN A 1 121 ? 19.481 -9.826 -1.800 1.00 94.12 121 GLN A O 1
ATOM 972 N N . PRO A 1 122 ? 20.508 -7.825 -1.994 1.00 91.19 122 PRO A N 1
ATOM 973 C CA . PRO A 1 122 ? 20.889 -8.019 -3.387 1.00 91.19 122 PRO A CA 1
ATOM 974 C C . PRO A 1 122 ? 21.876 -9.195 -3.551 1.00 91.19 122 PRO A C 1
ATOM 976 O O . PRO A 1 122 ? 22.578 -9.552 -2.593 1.00 91.19 122 PRO A O 1
ATOM 979 N N . PRO A 1 123 ? 21.983 -9.789 -4.753 1.00 89.88 123 PRO A N 1
ATOM 980 C CA . PRO A 1 123 ? 22.923 -10.872 -5.035 1.00 89.88 123 PRO A CA 1
ATOM 981 C C . PRO A 1 123 ? 24.359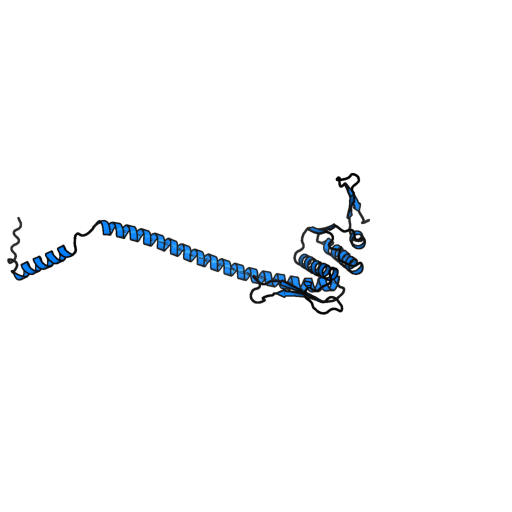 -10.521 -4.617 1.00 89.88 123 PRO A C 1
ATOM 983 O O . PRO A 1 123 ? 24.899 -9.483 -4.992 1.00 89.88 123 PRO A O 1
ATOM 986 N N . GLY A 1 124 ? 24.986 -11.382 -3.812 1.00 86.50 124 GLY A N 1
ATOM 987 C CA . GLY A 1 124 ? 26.365 -11.188 -3.345 1.00 86.50 124 GLY A CA 1
ATOM 988 C C . GLY A 1 124 ? 26.547 -10.178 -2.202 1.00 86.50 124 GLY A C 1
ATOM 989 O O . GLY A 1 124 ? 27.674 -9.998 -1.739 1.00 86.50 124 GLY A O 1
ATOM 990 N N . LYS A 1 125 ? 25.474 -9.553 -1.696 1.00 88.19 125 LYS A N 1
ATOM 991 C CA . LYS A 1 125 ? 25.511 -8.648 -0.534 1.00 88.19 125 LYS A CA 1
ATOM 992 C C . LYS A 1 125 ? 24.876 -9.274 0.710 1.00 88.19 125 LYS A C 1
ATOM 994 O O . LYS A 1 125 ? 24.251 -10.334 0.665 1.00 88.19 125 LYS A O 1
ATOM 999 N N . LYS A 1 126 ? 25.092 -8.624 1.857 1.00 88.75 126 LYS A N 1
ATOM 1000 C CA . LYS A 1 126 ? 24.429 -8.953 3.130 1.00 88.75 126 LYS A CA 1
ATOM 1001 C C . LYS A 1 126 ? 23.056 -8.284 3.196 1.00 88.75 126 LYS A C 1
ATOM 1003 O O . LYS A 1 126 ? 22.840 -7.284 2.520 1.00 88.75 126 LYS A O 1
ATOM 1008 N N . LEU A 1 127 ? 22.169 -8.822 4.032 1.00 90.75 127 LEU A N 1
ATOM 1009 C CA . LEU A 1 127 ? 20.888 -8.199 4.364 1.00 90.75 127 LEU A CA 1
ATOM 1010 C C . LEU A 1 127 ? 21.132 -6.835 5.024 1.00 90.75 127 LEU A C 1
ATOM 1012 O O . LEU A 1 127 ? 21.876 -6.753 6.004 1.00 90.75 127 LEU A O 1
ATOM 1016 N N . GLN A 1 128 ? 20.538 -5.778 4.477 1.00 91.62 128 GLN A N 1
ATOM 1017 C CA . GLN A 1 128 ? 20.666 -4.410 4.980 1.00 91.62 128 GLN A CA 1
ATOM 1018 C C . GLN A 1 128 ? 19.333 -3.665 4.853 1.00 91.62 128 GLN A C 1
ATOM 1020 O O . GLN A 1 128 ? 18.464 -4.045 4.067 1.00 91.62 128 GLN A O 1
ATOM 1025 N N . ASN A 1 129 ? 19.174 -2.592 5.630 1.00 93.00 129 ASN A N 1
ATOM 1026 C CA . ASN A 1 129 ? 18.044 -1.678 5.483 1.00 93.00 129 ASN A CA 1
ATOM 1027 C C . ASN A 1 129 ? 18.135 -0.945 4.132 1.00 93.00 129 ASN A C 1
ATOM 1029 O O . ASN A 1 129 ? 19.233 -0.589 3.697 1.00 93.00 129 ASN A O 1
ATOM 1033 N N . ILE A 1 130 ? 16.988 -0.673 3.501 1.00 92.44 130 ILE A N 1
ATOM 1034 C CA . ILE A 1 130 ? 16.893 0.033 2.212 1.00 92.44 130 ILE A CA 1
ATOM 1035 C C . ILE A 1 130 ? 17.687 1.351 2.166 1.00 92.44 130 ILE A C 1
ATOM 1037 O O . ILE A 1 130 ? 18.190 1.744 1.114 1.00 92.44 130 ILE A O 1
ATOM 1041 N N . SER A 1 131 ? 17.840 2.028 3.306 1.00 89.81 131 SER A N 1
ATOM 1042 C CA . SER A 1 131 ? 18.572 3.296 3.411 1.00 89.81 131 SER A CA 1
ATOM 1043 C C . SER A 1 131 ? 20.082 3.163 3.183 1.00 89.81 131 SER A C 1
ATOM 1045 O O . SER A 1 131 ? 20.733 4.163 2.895 1.00 89.81 131 SER A O 1
ATOM 1047 N N . LEU A 1 132 ? 20.635 1.953 3.310 1.00 91.25 132 LEU A N 1
ATOM 1048 C CA . LEU A 1 132 ? 22.064 1.655 3.152 1.00 91.25 132 LEU A CA 1
ATOM 1049 C C . LEU A 1 132 ? 22.424 1.133 1.749 1.00 91.25 132 LEU A C 1
ATOM 1051 O O . LEU A 1 132 ? 23.596 0.887 1.467 1.00 91.25 132 LEU A O 1
ATOM 1055 N N . LEU A 1 133 ? 21.432 0.944 0.874 1.00 90.69 133 LEU A N 1
ATOM 1056 C CA . LEU A 1 133 ? 21.636 0.473 -0.496 1.00 90.69 133 LEU A CA 1
ATOM 1057 C C . LEU A 1 133 ? 22.171 1.583 -1.413 1.00 90.69 133 LEU A C 1
ATOM 1059 O O . LEU A 1 133 ? 22.036 2.774 -1.121 1.00 90.69 133 LEU A O 1
ATOM 1063 N N . SER A 1 134 ? 22.754 1.198 -2.555 1.00 90.81 134 SER A N 1
ATOM 1064 C CA . SER A 1 134 ? 23.115 2.168 -3.597 1.00 90.81 134 SER A CA 1
ATOM 1065 C C . SER A 1 134 ? 21.864 2.838 -4.188 1.00 90.81 134 SER A C 1
ATOM 1067 O O . SER A 1 134 ? 20.754 2.328 -4.044 1.00 90.81 134 SER A O 1
ATOM 1069 N N . GLY A 1 135 ? 22.021 3.969 -4.887 1.00 89.88 135 GLY A N 1
ATOM 1070 C CA . GLY A 1 135 ? 20.887 4.686 -5.490 1.00 89.88 135 GLY A CA 1
ATOM 1071 C C . GLY A 1 135 ? 20.038 3.814 -6.426 1.00 89.88 135 GLY A C 1
ATOM 1072 O O . GLY A 1 135 ? 18.818 3.767 -6.275 1.00 89.88 135 GLY A O 1
ATOM 1073 N N . GLY A 1 136 ? 20.683 3.064 -7.325 1.00 90.12 136 GLY A N 1
ATOM 1074 C CA . GLY A 1 136 ? 19.999 2.144 -8.238 1.00 90.12 136 GLY A CA 1
ATOM 1075 C C . GLY A 1 136 ? 19.377 0.941 -7.529 1.00 90.12 136 GLY A C 1
ATOM 1076 O O . GLY A 1 136 ? 18.242 0.576 -7.817 1.00 90.12 136 GLY A O 1
ATOM 1077 N N . GLU A 1 137 ? 20.064 0.367 -6.535 1.00 91.56 137 GLU A N 1
ATOM 1078 C CA . GLU A 1 137 ? 19.518 -0.743 -5.739 1.00 91.56 137 GLU A CA 1
ATOM 1079 C C . GLU A 1 137 ? 18.296 -0.304 -4.930 1.00 91.56 137 GLU A C 1
ATOM 1081 O O . GLU A 1 137 ? 17.298 -1.020 -4.873 1.00 91.56 137 GLU A O 1
ATOM 1086 N N . LYS A 1 138 ? 18.349 0.886 -4.330 1.00 92.69 138 LYS A N 1
ATOM 1087 C CA . LYS A 1 138 ? 17.237 1.476 -3.588 1.00 92.69 138 LYS A CA 1
ATOM 1088 C C . LYS A 1 138 ? 16.029 1.707 -4.493 1.00 92.69 138 LYS A C 1
ATOM 1090 O O . LYS A 1 138 ? 14.916 1.356 -4.107 1.00 92.69 138 LYS A O 1
ATOM 1095 N N . ALA A 1 139 ? 16.250 2.259 -5.686 1.00 92.19 139 ALA A N 1
ATOM 1096 C CA . ALA A 1 139 ? 15.192 2.482 -6.662 1.00 92.19 139 ALA A CA 1
ATOM 1097 C C . ALA A 1 139 ? 14.565 1.164 -7.129 1.00 92.19 139 ALA A C 1
ATOM 1099 O O . ALA A 1 139 ? 13.350 1.009 -7.051 1.00 92.19 139 ALA A O 1
ATOM 1100 N N . LEU A 1 140 ? 15.384 0.181 -7.513 1.00 92.38 140 LEU A N 1
ATOM 1101 C CA . LEU A 1 140 ? 14.887 -1.116 -7.969 1.00 92.38 140 LEU A CA 1
ATOM 1102 C C . LEU A 1 140 ? 14.135 -1.862 -6.858 1.00 92.38 140 LEU A C 1
ATOM 1104 O O . LEU A 1 140 ? 13.074 -2.416 -7.114 1.00 92.38 140 LEU A O 1
ATOM 1108 N N . THR A 1 141 ? 14.616 -1.794 -5.612 1.00 94.44 141 THR A N 1
ATOM 1109 C CA . THR A 1 141 ? 13.914 -2.352 -4.440 1.00 94.44 141 THR A CA 1
ATOM 1110 C C . THR A 1 141 ? 12.543 -1.698 -4.241 1.00 94.44 141 THR A C 1
ATOM 1112 O O . THR A 1 141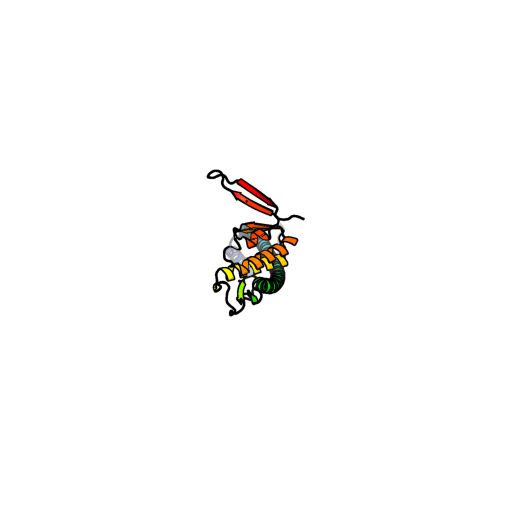 ? 11.558 -2.387 -3.984 1.00 94.44 141 THR A O 1
ATOM 1115 N N . ALA A 1 142 ? 12.455 -0.370 -4.368 1.00 93.00 142 ALA A N 1
ATOM 1116 C CA . ALA A 1 142 ? 11.187 0.347 -4.249 1.00 93.00 142 ALA A CA 1
ATOM 1117 C C . ALA A 1 142 ? 10.218 -0.019 -5.387 1.00 93.00 142 ALA A C 1
ATOM 1119 O O . ALA A 1 142 ? 9.039 -0.267 -5.134 1.00 93.00 142 ALA A O 1
ATOM 1120 N N . ILE A 1 143 ? 10.721 -0.127 -6.620 1.00 93.06 143 ILE A N 1
ATOM 1121 C CA . ILE A 1 143 ? 9.946 -0.581 -7.779 1.00 93.06 143 ILE A CA 1
ATOM 1122 C C . ILE A 1 143 ? 9.425 -2.007 -7.561 1.00 93.06 143 ILE A C 1
ATOM 1124 O O . ILE A 1 143 ? 8.240 -2.252 -7.786 1.00 93.06 143 ILE A O 1
ATOM 1128 N N . SER A 1 144 ? 10.255 -2.928 -7.051 1.00 94.50 144 SER A N 1
ATOM 1129 C CA . SER A 1 144 ? 9.823 -4.291 -6.712 1.00 94.50 144 SER A CA 1
ATOM 1130 C C . SER A 1 144 ? 8.640 -4.293 -5.742 1.00 94.50 144 SER A C 1
ATOM 1132 O O . SER A 1 144 ? 7.698 -5.061 -5.926 1.00 94.50 144 SER A O 1
ATOM 1134 N N . LEU A 1 145 ? 8.654 -3.417 -4.731 1.00 94.81 145 LEU A N 1
ATOM 1135 C CA . LEU A 1 145 ? 7.563 -3.308 -3.761 1.00 94.81 145 LEU A CA 1
ATOM 1136 C C . LEU A 1 145 ? 6.271 -2.777 -4.396 1.00 94.81 145 LEU A C 1
ATOM 1138 O O . LEU A 1 145 ? 5.191 -3.305 -4.129 1.00 94.81 145 LEU A O 1
ATOM 1142 N N . ILE A 1 146 ? 6.371 -1.762 -5.258 1.00 92.50 146 ILE A N 1
ATOM 1143 C CA . ILE A 1 146 ? 5.216 -1.203 -5.976 1.00 92.50 146 ILE A CA 1
ATOM 1144 C C . ILE A 1 146 ? 4.595 -2.269 -6.889 1.00 92.50 146 ILE A C 1
ATOM 1146 O O . ILE A 1 146 ? 3.383 -2.489 -6.856 1.00 92.50 146 ILE A O 1
ATOM 1150 N N . PHE A 1 147 ? 5.422 -2.977 -7.659 1.00 92.31 147 PHE A N 1
ATOM 1151 C CA . PHE A 1 147 ? 4.975 -4.040 -8.559 1.00 92.31 147 PHE A CA 1
ATOM 1152 C C . PHE A 1 147 ? 4.367 -5.229 -7.810 1.00 92.31 147 PHE A C 1
ATOM 1154 O O . PHE A 1 147 ? 3.333 -5.747 -8.231 1.00 92.31 147 PHE A O 1
ATOM 1161 N N . ALA A 1 148 ? 4.919 -5.609 -6.657 1.00 93.75 148 ALA A N 1
ATOM 1162 C CA . ALA A 1 148 ? 4.300 -6.603 -5.784 1.00 93.75 148 ALA A CA 1
ATOM 1163 C C . ALA A 1 148 ? 2.898 -6.174 -5.316 1.00 93.75 148 ALA A C 1
ATOM 1165 O O . ALA A 1 148 ? 1.972 -6.987 -5.300 1.00 93.75 148 ALA A O 1
ATOM 1166 N N . GLY A 1 149 ? 2.711 -4.887 -5.007 1.00 92.81 149 GLY A N 1
ATOM 1167 C CA . GLY A 1 149 ? 1.396 -4.322 -4.701 1.00 92.81 149 GLY A CA 1
ATOM 1168 C C . GLY A 1 149 ? 0.401 -4.474 -5.856 1.00 92.81 149 GLY A C 1
ATOM 1169 O O . GLY A 1 149 ? -0.749 -4.860 -5.633 1.00 92.81 149 GLY A O 1
ATOM 1170 N N . PHE A 1 150 ? 0.847 -4.251 -7.094 1.00 90.38 150 PHE A N 1
ATOM 1171 C CA . PHE A 1 150 ? 0.020 -4.424 -8.292 1.00 90.38 150 PHE A CA 1
ATOM 1172 C C . PHE A 1 150 ? -0.400 -5.872 -8.555 1.00 90.38 150 PHE A C 1
ATOM 1174 O O . PHE A 1 150 ? -1.506 -6.090 -9.047 1.00 90.38 150 PHE A O 1
ATOM 1181 N N . LEU A 1 151 ? 0.419 -6.859 -8.183 1.00 86.88 151 LEU A N 1
ATOM 1182 C CA . LEU A 1 151 ? 0.043 -8.276 -8.283 1.00 86.88 151 LEU A CA 1
ATOM 1183 C C . LEU A 1 151 ? -1.074 -8.669 -7.304 1.00 86.88 151 LEU A C 1
ATOM 1185 O O . LEU A 1 151 ? -1.813 -9.616 -7.562 1.00 86.88 151 LEU A O 1
ATOM 1189 N N . ILE A 1 152 ? -1.212 -7.951 -6.187 1.00 88.25 152 ILE A N 1
ATOM 1190 C CA . ILE A 1 152 ? -2.258 -8.201 -5.182 1.00 88.25 152 ILE A CA 1
ATOM 1191 C C . ILE A 1 152 ? -3.527 -7.434 -5.524 1.00 88.25 152 ILE A C 1
ATOM 1193 O O . ILE A 1 152 ? -4.635 -7.967 -5.448 1.00 88.25 152 ILE A O 1
ATOM 1197 N N . LYS A 1 153 ? -3.370 -6.158 -5.875 1.00 86.38 153 LYS A N 1
ATOM 1198 C CA . LYS A 1 153 ? -4.475 -5.272 -6.213 1.00 86.38 153 LYS A CA 1
ATOM 1199 C C . LYS A 1 153 ? -4.090 -4.445 -7.440 1.00 86.38 153 LYS A C 1
ATOM 1201 O O . LYS A 1 153 ? -3.507 -3.370 -7.279 1.00 86.38 153 LYS A O 1
ATOM 1206 N N . PRO A 1 154 ? -4.412 -4.922 -8.655 1.00 84.38 154 PRO A N 1
ATOM 1207 C CA . PRO A 1 154 ? -4.033 -4.223 -9.872 1.00 84.38 154 PRO A CA 1
ATOM 1208 C C . PRO A 1 154 ? -4.748 -2.874 -9.947 1.00 84.38 154 PRO A C 1
ATOM 1210 O O . PRO A 1 154 ? -5.968 -2.782 -9.785 1.00 84.38 154 PRO A O 1
ATOM 1213 N N . ALA A 1 155 ? -3.973 -1.816 -10.175 1.00 86.69 155 ALA A N 1
ATOM 1214 C CA . ALA A 1 155 ? -4.510 -0.509 -10.521 1.00 86.69 155 ALA A CA 1
ATOM 1215 C C . ALA A 1 155 ? -4.878 -0.499 -12.014 1.00 86.69 155 ALA A C 1
ATOM 1217 O O . ALA A 1 155 ? -4.166 -1.107 -12.807 1.00 86.69 155 ALA A O 1
ATOM 1218 N N . PRO A 1 156 ? -5.947 0.196 -12.434 1.00 89.62 156 PRO A N 1
ATOM 1219 C CA . PRO A 1 156 ? -6.295 0.265 -13.852 1.00 89.62 156 PRO A CA 1
ATOM 1220 C C . PRO A 1 156 ? -5.241 1.025 -14.676 1.00 89.62 156 PRO A C 1
ATOM 1222 O O . PRO A 1 156 ? -5.005 0.679 -15.830 1.00 89.62 156 PRO A O 1
ATOM 1225 N N . ILE A 1 157 ? -4.604 2.045 -14.086 1.00 93.50 157 ILE A N 1
ATOM 1226 C CA . ILE A 1 157 ? -3.585 2.885 -14.727 1.00 93.50 157 ILE A CA 1
ATOM 1227 C C . ILE A 1 157 ? -2.419 3.099 -13.754 1.00 93.50 157 ILE A C 1
ATOM 1229 O O . ILE A 1 157 ? -2.642 3.361 -12.570 1.00 93.50 157 ILE A O 1
ATOM 1233 N N . CYS A 1 158 ? -1.188 3.028 -14.260 1.00 92.62 158 CYS A N 1
ATOM 1234 C CA . CYS A 1 158 ? 0.044 3.363 -13.555 1.00 92.62 158 CYS A CA 1
ATOM 1235 C C . CYS A 1 158 ? 0.857 4.380 -14.368 1.00 92.62 158 CYS A C 1
ATOM 1237 O O . CYS A 1 158 ? 1.101 4.175 -15.557 1.00 92.62 158 CYS A O 1
ATOM 1239 N N . ILE A 1 159 ? 1.276 5.471 -13.722 1.00 94.44 159 ILE A N 1
ATOM 1240 C CA . ILE A 1 159 ? 2.137 6.499 -14.316 1.00 94.44 159 ILE A CA 1
ATOM 1241 C C . ILE A 1 159 ? 3.497 6.428 -13.625 1.00 94.44 159 ILE A C 1
ATOM 1243 O O . ILE A 1 159 ? 3.561 6.512 -12.398 1.00 94.44 159 ILE A O 1
ATOM 1247 N N . LEU A 1 160 ? 4.562 6.265 -14.405 1.00 93.19 160 LEU A N 1
ATOM 1248 C CA . LEU A 1 160 ? 5.938 6.196 -13.922 1.00 93.19 160 LEU A CA 1
ATOM 1249 C C . LEU A 1 160 ? 6.736 7.326 -14.563 1.00 93.19 160 LEU A C 1
ATOM 1251 O O . LEU A 1 160 ? 6.869 7.360 -15.783 1.00 93.19 160 LEU A O 1
ATOM 1255 N N . ASP A 1 161 ? 7.242 8.241 -13.741 1.00 93.75 161 ASP A N 1
ATOM 1256 C CA . ASP A 1 161 ? 8.029 9.389 -14.189 1.00 93.75 161 ASP A CA 1
ATOM 1257 C C . ASP A 1 161 ? 9.506 9.176 -13.860 1.00 93.75 161 ASP A C 1
ATOM 1259 O O . ASP A 1 161 ? 9.873 9.126 -12.686 1.00 93.75 161 ASP A O 1
ATOM 1263 N N . GLU A 1 162 ? 10.320 8.938 -14.891 1.00 93.00 162 GLU A N 1
ATOM 1264 C CA . GLU A 1 162 ? 11.764 8.673 -14.813 1.00 93.00 162 GLU A CA 1
ATOM 1265 C C . GLU A 1 162 ? 12.161 7.621 -13.760 1.00 93.00 162 GLU A C 1
ATOM 1267 O O . GLU A 1 162 ? 13.234 7.672 -13.155 1.00 93.00 162 GLU A O 1
ATOM 1272 N N . ALA A 1 163 ? 11.296 6.625 -13.541 1.00 91.31 163 ALA A N 1
ATOM 1273 C CA . ALA A 1 163 ? 11.514 5.583 -12.536 1.00 91.31 163 ALA A CA 1
ATOM 1274 C C . ALA A 1 163 ? 12.788 4.754 -12.801 1.00 91.31 163 ALA A C 1
ATOM 1276 O O . ALA A 1 163 ? 13.368 4.183 -11.878 1.00 91.31 163 ALA A O 1
ATOM 1277 N N . ASP A 1 164 ? 13.233 4.707 -14.054 1.00 92.12 164 ASP A N 1
ATOM 1278 C CA . ASP A 1 164 ? 14.418 4.000 -14.526 1.00 92.12 164 ASP A CA 1
ATOM 1279 C C . ASP A 1 164 ? 15.697 4.854 -14.554 1.00 92.12 164 ASP A C 1
ATOM 1281 O O . ASP A 1 164 ? 16.775 4.306 -14.776 1.00 92.12 164 ASP A O 1
ATOM 1285 N N . ALA A 1 165 ? 15.629 6.159 -14.265 1.00 91.50 165 ALA A N 1
ATOM 1286 C CA . ALA A 1 165 ? 16.796 7.047 -14.266 1.00 91.50 165 ALA A CA 1
ATOM 1287 C C . ALA A 1 165 ? 17.981 6.591 -13.382 1.00 91.50 165 ALA A C 1
ATOM 1289 O O . ALA A 1 165 ? 19.127 6.762 -13.803 1.00 91.50 165 ALA A O 1
ATOM 1290 N N . PRO A 1 166 ? 17.781 6.017 -12.175 1.00 90.88 166 PRO A N 1
ATOM 1291 C CA . PRO A 1 166 ? 18.891 5.555 -11.339 1.00 90.88 166 PRO A CA 1
ATOM 1292 C C . PRO A 1 166 ? 19.360 4.127 -11.670 1.00 90.88 166 PRO A C 1
ATOM 1294 O O . PRO A 1 166 ? 20.239 3.611 -10.973 1.00 90.88 166 PRO A O 1
ATOM 1297 N N . LEU A 1 167 ? 18.757 3.459 -12.660 1.00 91.69 167 LEU A N 1
ATOM 1298 C CA . LEU A 1 167 ? 19.061 2.072 -13.009 1.00 91.69 167 LEU A CA 1
ATOM 1299 C C . LEU A 1 167 ? 20.211 1.994 -14.019 1.00 91.69 167 LEU A C 1
ATOM 1301 O O . LEU A 1 167 ? 20.368 2.843 -14.892 1.00 91.69 167 LEU A O 1
ATOM 1305 N N . ASP A 1 168 ? 21.017 0.939 -13.909 1.00 90.56 168 ASP A N 1
ATOM 1306 C CA . ASP A 1 168 ? 21.983 0.592 -14.950 1.00 90.56 168 ASP A CA 1
ATOM 1307 C C . ASP A 1 168 ? 21.291 -0.119 -16.128 1.00 90.56 168 ASP A C 1
ATOM 1309 O O . ASP A 1 168 ? 20.110 -0.474 -16.076 1.00 90.56 168 ASP A O 1
ATOM 1313 N N . GLU A 1 169 ? 22.029 -0.333 -17.215 1.00 88.88 169 GLU A N 1
ATOM 1314 C CA . GLU A 1 169 ? 21.496 -0.922 -18.448 1.00 88.88 169 GLU A CA 1
ATOM 1315 C C . GLU A 1 169 ? 20.888 -2.318 -18.213 1.00 88.88 169 GLU A C 1
ATOM 1317 O O . GLU A 1 169 ? 19.776 -2.602 -18.656 1.00 88.88 169 GLU A O 1
ATOM 1322 N N . SER A 1 170 ? 21.565 -3.163 -17.429 1.00 89.19 170 SER A N 1
ATOM 1323 C CA . SER A 1 170 ? 21.102 -4.519 -17.106 1.00 89.19 170 SER A CA 1
ATOM 1324 C C . SER A 1 170 ? 19.787 -4.517 -16.322 1.00 89.19 170 SER A C 1
ATOM 1326 O O . SER A 1 170 ? 18.854 -5.249 -16.661 1.00 89.19 170 SER A O 1
ATOM 1328 N N . ASN A 1 171 ? 19.675 -3.679 -15.287 1.00 90.06 171 ASN A N 1
ATOM 1329 C CA . ASN A 1 171 ? 18.460 -3.597 -14.480 1.00 90.06 171 ASN A CA 1
ATOM 1330 C C . ASN A 1 171 ? 17.324 -2.881 -15.215 1.00 90.06 171 ASN A C 1
ATOM 1332 O O . ASN A 1 171 ? 16.166 -3.240 -15.011 1.00 90.06 171 ASN A O 1
ATOM 1336 N N . THR A 1 172 ? 17.635 -1.938 -16.110 1.00 92.88 172 THR A N 1
ATOM 1337 C CA . THR A 1 172 ? 16.631 -1.297 -16.972 1.00 92.88 172 THR A CA 1
ATOM 1338 C C . THR A 1 172 ? 15.925 -2.329 -17.849 1.00 92.88 172 THR A C 1
ATOM 1340 O O . THR A 1 172 ? 14.701 -2.325 -17.928 1.00 92.88 172 THR A O 1
ATOM 1343 N N . VAL A 1 173 ? 16.662 -3.260 -18.466 1.00 92.44 173 VAL A N 1
ATOM 1344 C CA . VAL A 1 173 ? 16.059 -4.306 -19.313 1.00 92.44 173 VAL A CA 1
ATOM 1345 C C . VAL A 1 173 ? 15.091 -5.182 -18.512 1.00 92.44 173 VAL A C 1
ATOM 1347 O O . VAL A 1 173 ? 13.986 -5.469 -18.973 1.00 92.44 173 VAL A O 1
ATOM 1350 N N .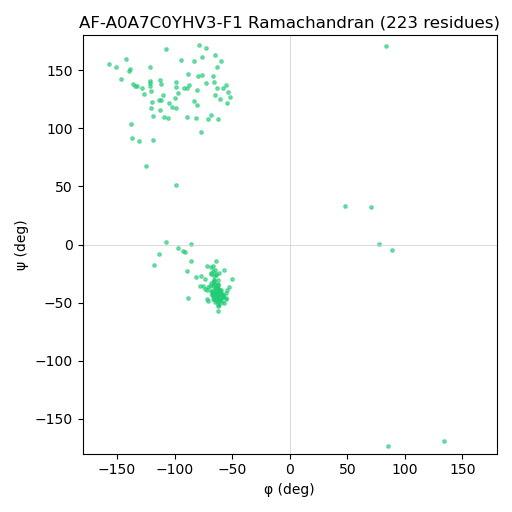 LYS A 1 174 ? 15.465 -5.575 -17.289 1.00 91.12 174 LYS A N 1
ATOM 1351 C CA . LYS A 1 174 ? 14.598 -6.375 -16.407 1.00 91.12 174 LYS A CA 1
ATOM 1352 C C . LYS A 1 174 ? 13.361 -5.596 -15.962 1.00 91.12 174 LYS A C 1
ATOM 1354 O O . LYS A 1 174 ? 12.257 -6.133 -15.981 1.00 91.12 174 LYS A O 1
ATOM 1359 N N . TYR A 1 175 ? 13.538 -4.324 -15.608 1.00 93.12 175 TYR A N 1
ATOM 1360 C CA . TYR A 1 175 ? 12.440 -3.410 -15.306 1.00 93.12 175 TYR A CA 1
ATOM 1361 C C . TYR A 1 175 ? 11.464 -3.297 -16.486 1.00 93.12 175 TYR A C 1
ATOM 1363 O O . TYR A 1 175 ? 10.265 -3.505 -16.311 1.00 93.12 175 TYR A O 1
ATOM 1371 N N . ALA A 1 176 ? 11.973 -3.045 -17.693 1.00 93.12 176 ALA A N 1
ATOM 1372 C CA . ALA A 1 176 ? 11.168 -2.900 -18.899 1.00 93.12 176 ALA A CA 1
ATOM 1373 C C . ALA A 1 176 ? 10.411 -4.195 -19.247 1.00 93.12 176 ALA A C 1
ATOM 1375 O O . ALA A 1 176 ? 9.242 -4.142 -19.635 1.00 93.12 176 ALA A O 1
ATOM 1376 N N . ALA A 1 177 ? 11.038 -5.361 -19.050 1.00 91.44 177 ALA A N 1
ATOM 1377 C CA . ALA A 1 177 ? 10.389 -6.661 -19.207 1.00 91.44 177 ALA A CA 1
ATOM 1378 C C . ALA A 1 177 ? 9.241 -6.862 -18.202 1.00 91.44 177 ALA A C 1
ATOM 1380 O O . ALA A 1 177 ? 8.157 -7.299 -18.586 1.00 91.44 177 ALA A O 1
ATOM 1381 N N . MET A 1 178 ? 9.442 -6.478 -16.939 1.00 91.12 178 MET A N 1
ATOM 1382 C CA . MET A 1 178 ? 8.407 -6.563 -15.904 1.00 91.12 178 MET A CA 1
ATOM 1383 C C . MET A 1 178 ? 7.231 -5.616 -16.187 1.00 91.12 178 MET A C 1
ATOM 1385 O O . MET A 1 178 ? 6.071 -6.007 -16.062 1.00 91.12 178 MET A O 1
ATOM 1389 N N . VAL A 1 179 ? 7.505 -4.384 -16.634 1.00 92.69 179 VAL A N 1
ATOM 1390 C CA . VAL A 1 179 ? 6.461 -3.440 -17.072 1.00 92.69 179 VAL A CA 1
ATOM 1391 C C . VAL A 1 179 ? 5.650 -4.034 -18.226 1.00 92.69 179 VAL A C 1
ATOM 1393 O O . VAL A 1 179 ? 4.423 -3.966 -18.204 1.00 92.69 179 VAL A O 1
ATOM 1396 N N . ARG A 1 180 ? 6.310 -4.674 -19.201 1.00 91.88 180 ARG A N 1
ATOM 1397 C CA . ARG A 1 180 ? 5.648 -5.355 -20.327 1.00 91.88 180 ARG A CA 1
ATOM 1398 C C . ARG A 1 180 ? 4.774 -6.529 -19.886 1.00 91.88 180 ARG A C 1
ATOM 1400 O O . ARG A 1 180 ? 3.750 -6.807 -20.504 1.00 91.88 180 ARG A O 1
ATOM 1407 N N . GLU A 1 181 ? 5.176 -7.252 -18.849 1.00 90.75 181 GLU A N 1
ATOM 1408 C CA . GLU A 1 181 ? 4.372 -8.342 -18.304 1.00 90.75 181 GLU A CA 1
ATOM 1409 C C . GLU A 1 181 ? 3.128 -7.813 -17.584 1.00 90.75 181 GLU A C 1
ATOM 1411 O O . GLU A 1 181 ? 2.007 -8.250 -17.863 1.00 90.75 181 GLU A O 1
ATOM 1416 N N . LEU A 1 182 ? 3.313 -6.825 -16.707 1.00 90.75 182 LEU A N 1
ATOM 1417 C CA . LEU A 1 182 ? 2.224 -6.196 -15.966 1.00 90.75 182 LEU A CA 1
ATOM 1418 C C . LEU A 1 182 ? 1.266 -5.426 -16.886 1.00 90.75 182 LEU A C 1
ATOM 1420 O O . LEU A 1 182 ? 0.078 -5.315 -16.564 1.00 90.75 182 LEU A O 1
ATOM 1424 N N . SER A 1 183 ? 1.737 -4.943 -18.043 1.00 92.00 183 SER A N 1
ATOM 1425 C CA . SER A 1 183 ? 0.914 -4.172 -18.981 1.00 92.00 183 SER A CA 1
ATOM 1426 C C . SER A 1 183 ? -0.247 -4.961 -19.590 1.00 92.00 183 SER A C 1
ATOM 1428 O O . SER A 1 183 ? -1.195 -4.378 -20.111 1.00 92.00 183 SER A O 1
ATOM 1430 N N . ARG A 1 184 ? -0.231 -6.295 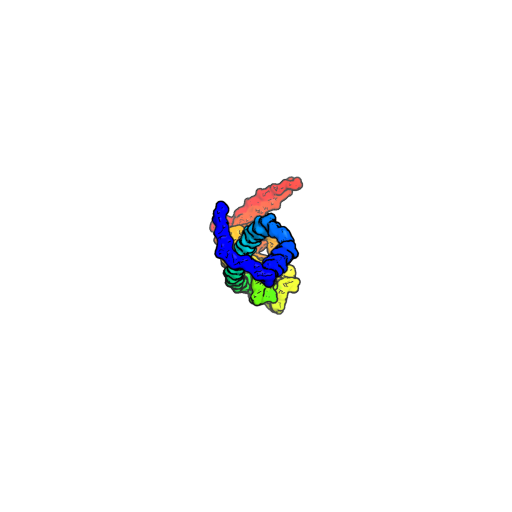-19.461 1.00 90.19 184 ARG A N 1
ATOM 1431 C CA . ARG A 1 184 ? -1.352 -7.165 -19.849 1.00 90.19 184 ARG A CA 1
ATOM 1432 C C . ARG A 1 184 ? -2.625 -6.884 -19.052 1.00 90.19 184 ARG A C 1
ATOM 1434 O O . ARG A 1 184 ? -3.715 -7.095 -19.571 1.00 90.19 184 ARG A O 1
ATOM 1441 N N . ASN A 1 185 ? -2.480 -6.436 -17.804 1.00 90.00 185 ASN A N 1
ATOM 1442 C CA . ASN A 1 185 ? -3.594 -6.197 -16.884 1.00 90.00 185 ASN A CA 1
ATOM 1443 C C . ASN A 1 185 ? -3.710 -4.728 -16.444 1.00 90.00 185 ASN A C 1
ATOM 1445 O O . ASN A 1 185 ? -4.748 -4.338 -15.914 1.00 90.00 185 ASN A O 1
ATOM 1449 N N . ILE A 1 186 ? -2.653 -3.930 -16.622 1.00 92.69 186 ILE A N 1
ATOM 1450 C CA . ILE A 1 186 ? -2.538 -2.552 -16.130 1.00 92.69 186 ILE A CA 1
ATOM 1451 C C . ILE A 1 186 ? -2.127 -1.653 -17.286 1.00 92.69 186 ILE A C 1
ATOM 1453 O O . ILE A 1 186 ? -1.192 -1.965 -18.013 1.00 92.69 186 ILE A O 1
ATOM 1457 N N . GLN A 1 187 ? -2.760 -0.496 -17.443 1.00 93.75 187 GLN A N 1
ATOM 1458 C CA . GLN A 1 187 ? -2.279 0.469 -18.422 1.00 93.75 187 GLN A CA 1
ATOM 1459 C C . GLN A 1 187 ? -1.100 1.270 -17.859 1.00 93.75 187 GLN A C 1
ATOM 1461 O O . GLN A 1 187 ? -1.250 1.981 -16.868 1.00 93.75 187 GLN A O 1
ATOM 1466 N N . PHE A 1 188 ? 0.062 1.186 -18.508 1.00 94.31 188 PHE A N 1
ATOM 1467 C CA . PHE A 1 188 ? 1.250 1.952 -18.127 1.00 94.31 188 PHE A CA 1
ATOM 1468 C C . PHE A 1 188 ? 1.426 3.201 -18.993 1.00 94.31 188 PHE A C 1
ATOM 1470 O O . PHE A 1 188 ? 1.323 3.144 -20.217 1.00 94.31 188 PHE A O 1
ATOM 1477 N N . ILE A 1 189 ? 1.746 4.318 -18.343 1.00 95.31 189 ILE A N 1
ATOM 1478 C CA . ILE A 1 189 ? 2.262 5.540 -18.962 1.00 95.31 189 ILE A CA 1
ATOM 1479 C C . ILE A 1 189 ? 3.640 5.775 -18.352 1.00 95.31 189 ILE A C 1
ATOM 1481 O O . ILE A 1 189 ? 3.748 6.070 -17.164 1.00 95.31 189 ILE A O 1
ATOM 1485 N N . VAL A 1 190 ? 4.691 5.609 -19.151 1.00 94.94 190 VAL A N 1
ATOM 1486 C CA . VAL A 1 190 ? 6.075 5.741 -18.685 1.00 94.94 190 VAL A CA 1
ATOM 1487 C C . VAL A 1 190 ? 6.711 6.954 -19.348 1.00 94.94 190 VAL A C 1
ATOM 1489 O O . VAL A 1 190 ? 6.726 7.055 -20.574 1.00 94.94 190 VAL A O 1
ATOM 1492 N N . ILE A 1 191 ? 7.229 7.867 -18.535 1.00 95.81 191 ILE A N 1
ATOM 1493 C CA . ILE A 1 191 ? 8.042 9.002 -18.964 1.00 95.81 191 ILE A CA 1
ATOM 1494 C C . ILE A 1 191 ? 9.493 8.593 -18.734 1.00 95.81 191 ILE A C 1
ATOM 1496 O O . ILE A 1 191 ? 9.885 8.269 -17.616 1.00 95.81 191 ILE A O 1
ATOM 1500 N N . THR A 1 192 ? 10.275 8.527 -19.804 1.00 94.50 192 THR A N 1
ATOM 1501 C CA . THR A 1 192 ? 11.664 8.066 -19.751 1.00 94.50 192 THR A CA 1
ATOM 1502 C C . THR A 1 192 ? 12.450 8.622 -20.933 1.00 94.50 192 THR A C 1
ATOM 1504 O O . THR A 1 192 ? 11.883 8.928 -21.984 1.00 94.50 192 THR A O 1
ATOM 1507 N N . HIS A 1 193 ? 13.768 8.723 -20.769 1.00 93.25 193 HIS A N 1
ATOM 1508 C CA . HIS A 1 193 ? 14.730 8.947 -21.849 1.00 93.25 193 HIS A CA 1
ATOM 1509 C C . HIS A 1 193 ? 15.560 7.682 -22.163 1.00 93.25 193 HIS A C 1
ATOM 1511 O O . HIS A 1 193 ? 16.449 7.716 -23.018 1.00 93.25 193 HIS A O 1
ATOM 1517 N N . ASN A 1 194 ? 15.291 6.564 -21.480 1.00 92.75 194 ASN A N 1
ATOM 1518 C CA . ASN A 1 194 ? 16.038 5.323 -21.615 1.00 92.75 194 ASN A CA 1
ATOM 1519 C C . ASN A 1 194 ? 15.539 4.496 -22.807 1.00 92.75 194 ASN A C 1
ATOM 1521 O O . ASN A 1 194 ? 14.367 4.120 -22.888 1.00 92.75 194 ASN A O 1
ATOM 1525 N N . ARG A 1 195 ? 16.455 4.169 -23.723 1.00 90.75 195 ARG A N 1
ATOM 1526 C CA . ARG A 1 195 ? 16.144 3.433 -24.956 1.00 90.75 195 ARG A CA 1
ATOM 1527 C C . ARG A 1 195 ? 15.573 2.042 -24.684 1.00 90.75 195 ARG A C 1
ATOM 1529 O O . ARG A 1 195 ? 14.599 1.676 -25.327 1.00 90.75 195 ARG A O 1
ATOM 1536 N N . ALA A 1 196 ? 16.110 1.313 -23.704 1.00 90.50 196 ALA A N 1
ATOM 1537 C CA . ALA A 1 196 ? 15.646 -0.042 -23.403 1.00 90.50 196 ALA A CA 1
ATOM 1538 C C . ALA A 1 196 ? 14.188 -0.057 -22.908 1.00 90.50 196 ALA A C 1
ATOM 1540 O O . ALA A 1 196 ? 13.427 -0.960 -23.246 1.00 90.50 196 ALA A O 1
ATOM 1541 N N . THR A 1 197 ? 13.773 0.966 -22.155 1.00 91.62 197 THR A N 1
ATOM 1542 C CA . THR A 1 197 ? 12.377 1.130 -21.722 1.00 91.62 197 THR A CA 1
ATOM 1543 C C . THR A 1 197 ? 11.477 1.582 -22.875 1.00 91.62 197 THR A C 1
ATOM 1545 O O . THR A 1 197 ? 10.347 1.117 -22.991 1.00 91.62 197 THR A O 1
ATOM 1548 N N . MET A 1 198 ? 11.964 2.461 -23.758 1.00 92.25 198 MET A N 1
ATOM 1549 C CA . MET A 1 198 ? 11.211 2.890 -24.946 1.00 92.25 198 MET A CA 1
ATOM 1550 C C . MET A 1 198 ? 10.925 1.733 -25.909 1.00 92.25 198 MET A C 1
ATOM 1552 O O . MET A 1 198 ? 9.842 1.673 -26.482 1.00 92.25 198 MET A O 1
ATOM 1556 N N . GLU A 1 199 ? 11.870 0.807 -26.075 1.00 89.31 199 GLU A N 1
ATOM 1557 C CA . GLU A 1 199 ? 11.753 -0.335 -26.991 1.00 89.31 199 GLU A CA 1
ATOM 1558 C C . GLU A 1 199 ? 10.642 -1.328 -26.607 1.00 89.31 199 GLU A C 1
ATOM 1560 O O . GLU A 1 199 ? 10.155 -2.058 -27.470 1.00 89.31 199 GLU A O 1
ATOM 1565 N N . THR A 1 200 ? 10.198 -1.359 -25.344 1.00 87.81 200 THR A N 1
ATOM 1566 C CA . THR A 1 200 ? 9.116 -2.255 -24.893 1.00 87.81 200 THR A CA 1
ATOM 1567 C C . THR A 1 200 ? 7.717 -1.638 -24.992 1.00 87.81 200 THR A C 1
ATOM 1569 O O . THR A 1 200 ? 6.716 -2.332 -24.755 1.00 87.81 200 THR A O 1
ATOM 1572 N N . ALA A 1 201 ? 7.625 -0.350 -25.340 1.00 91.25 201 ALA A N 1
ATOM 1573 C CA . ALA A 1 201 ? 6.368 0.379 -25.439 1.00 91.25 201 ALA A CA 1
ATOM 1574 C C . ALA A 1 201 ? 5.592 0.023 -26.718 1.00 91.25 201 ALA A C 1
ATOM 1576 O O . ALA A 1 201 ? 6.168 -0.186 -27.780 1.00 91.25 201 ALA A O 1
ATOM 1577 N N . ASP A 1 202 ? 4.257 0.010 -26.641 1.00 92.12 202 ASP A N 1
ATOM 1578 C CA . ASP A 1 202 ? 3.409 -0.139 -27.837 1.00 92.12 202 ASP A CA 1
ATOM 1579 C C . ASP A 1 202 ? 3.293 1.177 -28.621 1.00 92.12 202 ASP A C 1
ATOM 1581 O O . ASP A 1 202 ? 3.250 1.194 -29.852 1.00 92.12 202 ASP A O 1
ATOM 1585 N N . ASN A 1 203 ? 3.257 2.298 -27.897 1.00 93.12 203 ASN A N 1
ATOM 1586 C CA . ASN A 1 203 ? 3.143 3.642 -28.447 1.00 93.12 203 ASN A CA 1
ATOM 1587 C C . ASN A 1 203 ? 4.146 4.565 -27.754 1.00 93.12 203 ASN A C 1
ATOM 1589 O O . ASN A 1 203 ? 4.253 4.560 -26.528 1.00 93.12 203 ASN A O 1
ATOM 1593 N N . ILE A 1 204 ? 4.830 5.391 -28.538 1.00 94.31 204 ILE A N 1
ATOM 1594 C CA . ILE A 1 204 ? 5.714 6.452 -28.064 1.00 94.31 204 ILE A CA 1
ATOM 1595 C C . ILE A 1 204 ? 5.070 7.798 -28.370 1.00 94.31 204 ILE A C 1
ATOM 1597 O O . ILE A 1 204 ? 4.711 8.092 -29.511 1.00 94.31 204 ILE A O 1
ATOM 1601 N N . TYR A 1 205 ? 4.990 8.643 -27.346 1.00 94.31 205 TYR A N 1
ATOM 1602 C CA . TYR A 1 205 ? 4.629 10.048 -27.478 1.00 94.31 205 TYR A CA 1
ATOM 1603 C C . TYR A 1 205 ? 5.870 10.896 -27.206 1.00 94.31 205 TYR A C 1
ATOM 1605 O O . TYR A 1 205 ? 6.357 10.958 -26.081 1.00 94.31 205 TYR A O 1
ATOM 1613 N N . GLY A 1 206 ? 6.402 11.529 -28.248 1.00 93.31 206 GLY A N 1
ATOM 1614 C CA . GLY A 1 206 ? 7.499 12.482 -28.133 1.00 93.31 206 GLY A CA 1
ATOM 1615 C C . GLY A 1 206 ? 6.964 13.885 -27.868 1.00 93.31 206 GLY A C 1
ATOM 1616 O O . GLY A 1 206 ? 6.001 14.320 -28.500 1.00 93.31 206 GLY A O 1
ATOM 1617 N N . ILE A 1 207 ? 7.603 14.611 -26.955 1.00 92.81 207 ILE A N 1
ATOM 1618 C CA . ILE A 1 207 ? 7.316 16.025 -26.705 1.00 92.81 207 ILE A CA 1
ATOM 1619 C C . ILE A 1 207 ? 8.447 16.842 -27.329 1.00 92.81 207 ILE A C 1
ATOM 1621 O O . ILE A 1 207 ? 9.614 16.643 -26.999 1.00 92.81 207 ILE A O 1
ATOM 1625 N N . THR A 1 208 ? 8.104 17.745 -28.246 1.00 91.94 208 THR A N 1
ATOM 1626 C CA . THR A 1 208 ? 9.048 18.662 -28.898 1.00 91.94 208 THR A CA 1
ATOM 1627 C C . THR A 1 208 ? 8.646 20.115 -28.658 1.00 91.94 208 THR A C 1
ATOM 1629 O O . THR A 1 208 ? 7.470 20.422 -28.456 1.00 91.94 208 THR A O 1
ATOM 1632 N N . MET A 1 209 ? 9.625 21.015 -28.682 1.00 92.38 209 MET A N 1
ATOM 1633 C CA . MET A 1 209 ? 9.435 22.457 -28.550 1.00 92.38 209 MET A CA 1
ATOM 1634 C C . MET A 1 209 ? 9.933 23.124 -29.837 1.00 92.38 209 MET A C 1
ATOM 1636 O O . MET A 1 209 ? 11.114 23.434 -29.965 1.00 92.38 209 MET A O 1
ATOM 1640 N N . GLU A 1 210 ? 9.038 23.281 -30.820 1.00 86.00 210 GLU A N 1
ATOM 1641 C CA . GLU A 1 210 ? 9.343 23.972 -32.088 1.00 86.00 210 GLU A CA 1
ATOM 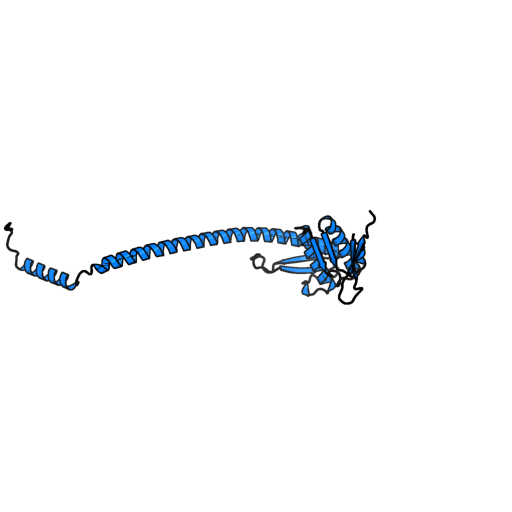1642 C C . GLU A 1 210 ? 9.491 25.487 -31.867 1.00 86.00 210 GLU A C 1
ATOM 1644 O O . GLU A 1 210 ? 10.359 26.125 -32.461 1.00 86.00 210 GLU A O 1
ATOM 1649 N N . GLU A 1 211 ? 8.678 26.046 -30.967 1.00 90.25 211 GLU A N 1
ATOM 1650 C CA . GLU A 1 211 ? 8.704 27.450 -30.561 1.00 90.25 211 GLU A CA 1
ATOM 1651 C C . GLU A 1 211 ? 8.939 27.554 -29.046 1.00 90.25 211 GLU A C 1
ATOM 1653 O O . GLU A 1 211 ? 8.357 26.769 -28.288 1.00 90.25 211 GLU A O 1
ATOM 1658 N N . PRO A 1 212 ? 9.747 28.519 -28.565 1.00 88.25 212 PRO A N 1
ATOM 1659 C CA . PRO A 1 212 ? 9.996 28.687 -27.137 1.00 88.25 212 PRO A CA 1
ATOM 1660 C C . PRO A 1 212 ? 8.695 28.834 -26.339 1.00 88.25 212 PRO A C 1
ATOM 1662 O O . PRO A 1 212 ? 7.915 29.756 -26.566 1.00 88.25 212 PRO A O 1
ATOM 1665 N N . GLY A 1 213 ? 8.478 27.936 -25.378 1.00 90.50 213 GLY A N 1
ATOM 1666 C CA . GLY A 1 213 ? 7.308 27.962 -24.494 1.00 90.50 213 GLY A CA 1
ATOM 1667 C C . GLY A 1 213 ? 6.073 27.215 -25.009 1.00 90.50 213 GLY A C 1
ATOM 1668 O O . GLY A 1 213 ? 5.126 27.059 -24.241 1.00 90.50 213 GLY A O 1
ATOM 1669 N N . THR A 1 214 ? 6.089 26.682 -26.236 1.00 93.56 214 THR A N 1
ATOM 1670 C CA . THR A 1 214 ? 4.985 25.875 -26.783 1.00 93.56 214 THR A CA 1
ATOM 1671 C C . THR A 1 214 ? 5.433 24.429 -26.976 1.00 93.56 214 THR A C 1
ATOM 1673 O O . THR A 1 214 ? 6.314 24.136 -27.783 1.00 93.56 214 THR A O 1
ATOM 1676 N N . SER A 1 215 ? 4.813 23.504 -26.239 1.00 94.00 215 SER A N 1
ATOM 1677 C CA . SER A 1 215 ? 5.054 22.065 -26.400 1.00 94.00 215 SER A CA 1
ATOM 1678 C C . SER A 1 215 ? 4.113 21.476 -27.446 1.00 94.00 215 SER A C 1
ATOM 1680 O O . SER A 1 215 ? 2.908 21.726 -27.420 1.00 94.00 215 SER A O 1
ATOM 1682 N N . LYS A 1 216 ? 4.656 20.653 -28.339 1.00 92.31 216 LYS A N 1
ATOM 1683 C CA . LYS A 1 216 ? 3.912 19.915 -29.359 1.00 92.31 216 LYS A CA 1
ATOM 1684 C C . LYS A 1 216 ? 4.156 18.425 -29.177 1.00 92.31 216 LYS A C 1
ATOM 1686 O O . LYS A 1 216 ? 5.284 17.995 -28.941 1.00 92.31 216 LYS A O 1
ATOM 1691 N N . VAL A 1 217 ? 3.088 17.643 -29.282 1.00 93.44 217 VAL A N 1
ATOM 1692 C CA . VAL A 1 217 ? 3.140 16.187 -29.127 1.00 93.44 217 VAL A CA 1
ATOM 1693 C C . VAL A 1 217 ? 3.229 15.540 -30.503 1.00 93.44 217 VAL A C 1
ATOM 1695 O O . VAL A 1 217 ? 2.438 15.847 -31.394 1.00 93.44 217 VAL A O 1
ATOM 1698 N N . ILE A 1 218 ? 4.184 14.631 -30.658 1.00 92.94 218 ILE A N 1
ATOM 1699 C CA . ILE A 1 218 ? 4.303 13.720 -31.795 1.00 92.94 218 ILE A CA 1
ATOM 1700 C C . ILE A 1 218 ? 4.050 12.296 -31.303 1.00 92.94 218 ILE A C 1
ATOM 1702 O O . ILE A 1 218 ? 4.467 11.939 -30.206 1.00 92.94 218 ILE A O 1
ATOM 1706 N N . SER A 1 219 ? 3.358 11.478 -32.090 1.00 91.38 219 SER A N 1
ATOM 1707 C CA . SER A 1 219 ? 3.048 10.092 -31.724 1.00 91.38 219 SER A CA 1
ATOM 1708 C C . SER A 1 219 ? 3.596 9.116 -32.754 1.00 91.38 219 SER A C 1
ATOM 1710 O O . SER A 1 219 ? 3.457 9.340 -33.956 1.00 91.38 219 SER A O 1
ATOM 1712 N N . MET A 1 220 ? 4.152 8.009 -32.280 1.00 89.69 220 MET A N 1
ATOM 1713 C CA . MET A 1 220 ? 4.619 6.885 -33.079 1.00 89.69 220 MET A CA 1
ATOM 1714 C C . MET A 1 220 ? 4.092 5.594 -32.455 1.00 89.69 220 MET A C 1
ATOM 1716 O O . MET A 1 220 ? 4.146 5.430 -31.241 1.00 89.69 220 MET A O 1
ATOM 1720 N N . GLN A 1 221 ? 3.598 4.674 -33.277 1.00 87.88 221 GLN A N 1
ATOM 1721 C CA . GLN A 1 221 ? 3.232 3.329 -32.840 1.00 87.88 221 GLN A CA 1
ATOM 1722 C C . GLN A 1 221 ? 4.376 2.379 -33.208 1.00 87.88 221 GLN A C 1
ATOM 1724 O O . GLN A 1 221 ? 4.805 2.368 -34.360 1.00 87.88 221 GLN A O 1
ATOM 1729 N N . LEU A 1 222 ? 4.896 1.634 -32.231 1.00 79.19 222 LEU A N 1
ATOM 1730 C CA . LEU A 1 222 ? 6.048 0.741 -32.415 1.00 79.19 222 LEU A CA 1
ATOM 1731 C C . LEU A 1 222 ? 5.642 -0.671 -32.851 1.00 79.19 222 LEU A C 1
ATOM 1733 O O . LEU A 1 222 ? 6.446 -1.388 -33.440 1.00 79.19 222 LEU A O 1
ATOM 1737 N N . THR A 1 223 ? 4.406 -1.081 -32.574 1.00 62.41 223 THR A N 1
ATOM 1738 C CA . THR A 1 223 ? 3.925 -2.430 -32.888 1.00 62.41 223 THR A CA 1
ATOM 1739 C C . THR A 1 223 ? 3.322 -2.497 -34.298 1.00 62.41 223 THR A C 1
ATOM 1741 O O . THR A 1 223 ? 2.220 -1.994 -34.530 1.00 62.41 223 THR A O 1
ATOM 1744 N N . GLU A 1 224 ? 4.003 -3.174 -35.232 1.00 50.25 224 GLU A N 1
ATOM 1745 C CA . GLU A 1 224 ? 3.320 -3.946 -36.283 1.00 50.25 224 GLU A CA 1
ATOM 1746 C C . GLU A 1 224 ? 2.714 -5.204 -35.633 1.00 50.25 224 GLU A C 1
ATOM 1748 O O . GLU A 1 224 ? 3.311 -5.777 -34.724 1.00 50.25 224 GLU A O 1
ATOM 1753 N N . LYS A 1 225 ? 1.493 -5.565 -36.043 1.00 34.72 225 LYS A N 1
ATOM 1754 C CA . LYS A 1 225 ? 0.661 -6.634 -35.458 1.00 34.72 225 LYS A CA 1
ATOM 1755 C C . LYS A 1 225 ? 1.359 -7.980 -35.269 1.00 34.72 225 LYS A C 1
ATOM 1757 O O . LYS A 1 225 ? 2.030 -8.431 -36.220 1.00 34.72 225 LYS A O 1
#

Sequence (225 aa):
IDQFDGPEPSEEEIEKIESLSDRIQSIGPVNLETIDEYEGLKERYEFLTAQQEDLTKSIEELEEAIRKINMTTRRRLKDAFTSLNERFSEVFADLFGGGKASLILTDEQNILESGIEIVAQPPGKKLQNISLLSGGEKALTAISLIFAGFLIKPAPICILDEADAPLDESNTVKYAAMVRELSRNIQFIVITHNRATMETADNIYGITMEEPGTSKVISMQLTEK

Radius of gyration: 42.16 Å; Cα contacts (8 Å, |Δi|>4): 214; chains: 1; bounding box: 98×43×121 Å

Secondary structure (DSSP, 8-state):
-----PPPPPHHHHHHHHHHHHHHHHT----THHHHHHHHHHHHHHHHHHHHHHHHHHHHHHHHHHHHHHHHHHHHHHHHHHHHHHHHHHHHHHHHTS-EEEEEES-SS-TTT--EEEEEE-TTS--EEGGGS-HHHHHHHHHHHHHHHHHHS--SEEEEESTTTT--HHHHHHHHHHHHHHTTTSEEEEE---HHHHTT-SEEEEEEEEETTEEEEEEEE----

Foldseek 3Di:
DPPPPDPDDDPVRVVVVVVVVVVVVVVPDDPPVVVVVVVVVVVVVVVVVVVVVVVVVVVVVVVVVVVVVQVVVVVVLVVVQVQLQVQLQVLLCQLLVHWGKGWDWPDPVCSPPTDIWIWTGRPPGDIDTLVPDDPQSSLSSVVSSVLSVCVVPNDQEDEAEQSCVSHDPSSLLSSLVSCLVSCVRHPYDYHHPDPSNVQSDQKDWDWDPPDPPDIDIDIDGNDDD